Pro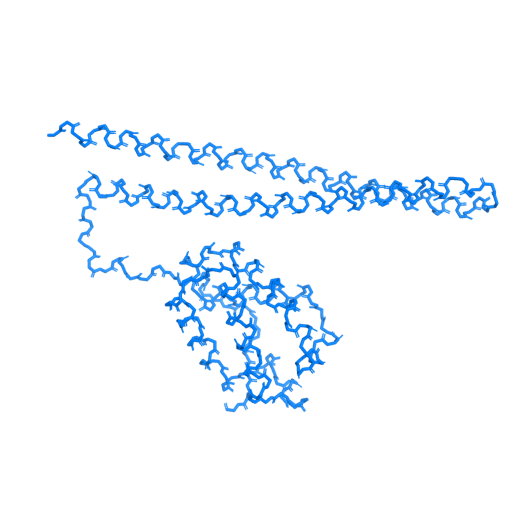tein AF-A0A955R487-F1 (afdb_monomer)

Structure (mmCIF, N/CA/C/O backbone):
data_AF-A0A955R487-F1
#
_entry.id   AF-A0A955R487-F1
#
loop_
_atom_site.group_PDB
_atom_site.id
_atom_site.type_symbol
_atom_site.label_atom_id
_atom_site.label_alt_id
_atom_site.label_comp_id
_atom_site.label_asym_id
_atom_site.label_entity_id
_atom_site.label_seq_id
_atom_site.pdbx_PDB_ins_code
_atom_site.Cartn_x
_atom_site.Cartn_y
_atom_site.Cartn_z
_atom_site.occupancy
_atom_site.B_iso_or_equiv
_atom_site.auth_seq_id
_atom_site.auth_comp_id
_atom_site.auth_asym_id
_atom_site.auth_atom_id
_atom_site.pdbx_PDB_model_num
ATOM 1 N N . MET A 1 1 ? 30.328 22.914 -30.850 1.00 49.41 1 MET A N 1
ATOM 2 C CA . MET A 1 1 ? 30.581 22.920 -29.391 1.00 49.41 1 MET A CA 1
ATOM 3 C C . MET A 1 1 ? 29.625 23.808 -28.574 1.00 49.41 1 MET A C 1
ATOM 5 O O . MET A 1 1 ? 29.700 23.748 -27.360 1.00 49.41 1 MET A O 1
ATOM 9 N N . SER A 1 2 ? 28.702 24.598 -29.158 1.00 52.66 2 SER A N 1
ATOM 10 C CA . SER A 1 2 ? 27.777 25.434 -28.352 1.00 52.66 2 SER A CA 1
ATOM 11 C C . SER A 1 2 ? 26.528 24.700 -27.831 1.00 52.66 2 SER A C 1
ATOM 13 O O . SER A 1 2 ? 25.866 25.209 -26.933 1.00 52.66 2 SER A O 1
ATOM 15 N N . ILE A 1 3 ? 26.200 23.528 -28.389 1.00 55.28 3 ILE A N 1
ATOM 16 C CA . ILE A 1 3 ? 24.992 22.763 -28.034 1.00 55.28 3 ILE A CA 1
ATOM 17 C C . ILE A 1 3 ? 25.168 22.043 -26.682 1.00 55.28 3 ILE A C 1
ATOM 19 O O . ILE A 1 3 ? 24.228 22.024 -25.894 1.00 55.28 3 ILE A O 1
ATOM 23 N N . ASP A 1 4 ? 26.377 21.575 -26.344 1.00 70.94 4 ASP A N 1
ATOM 24 C CA . ASP A 1 4 ? 26.623 20.838 -25.091 1.00 70.94 4 ASP A CA 1
ATOM 25 C C . ASP A 1 4 ? 26.427 21.686 -23.830 1.00 70.94 4 ASP A C 1
ATOM 27 O O . ASP A 1 4 ? 25.850 21.212 -22.858 1.00 70.94 4 ASP A O 1
ATOM 31 N N . ARG A 1 5 ? 26.845 22.961 -23.821 1.00 73.69 5 ARG A N 1
ATOM 32 C CA . ARG A 1 5 ? 26.761 23.790 -22.603 1.00 73.69 5 ARG A CA 1
ATOM 33 C C . ARG A 1 5 ? 25.317 24.151 -22.232 1.00 73.69 5 ARG A C 1
ATOM 35 O O . ARG A 1 5 ? 24.972 24.109 -21.058 1.00 73.69 5 ARG A O 1
ATOM 42 N N . HIS A 1 6 ? 24.476 24.491 -23.210 1.00 79.19 6 HIS A N 1
ATOM 43 C CA . HIS A 1 6 ? 23.060 24.790 -22.954 1.00 79.19 6 HIS A CA 1
ATOM 44 C C . HIS A 1 6 ? 22.274 23.518 -22.604 1.00 79.19 6 HIS A C 1
ATOM 46 O O . HIS A 1 6 ? 21.366 23.555 -21.776 1.00 79.19 6 HIS A O 1
ATOM 52 N N . PHE A 1 7 ? 22.628 22.387 -23.217 1.00 82.00 7 PHE A N 1
ATOM 53 C CA . PHE A 1 7 ? 22.036 21.093 -22.894 1.00 82.00 7 PHE A CA 1
ATOM 54 C C . PHE A 1 7 ? 22.359 20.668 -21.455 1.00 82.00 7 PHE A C 1
ATOM 56 O O . PHE A 1 7 ? 21.444 20.350 -20.703 1.00 82.00 7 PHE A O 1
ATOM 63 N N . ILE A 1 8 ? 23.629 20.754 -21.042 1.00 84.06 8 ILE A N 1
ATOM 64 C CA . ILE A 1 8 ? 24.059 20.454 -19.667 1.00 84.06 8 ILE A CA 1
ATOM 65 C C . ILE A 1 8 ? 23.375 21.387 -18.660 1.00 84.06 8 ILE A C 1
ATOM 67 O O . ILE A 1 8 ? 22.807 20.896 -17.691 1.00 84.06 8 ILE A O 1
ATOM 71 N N . SER A 1 9 ? 23.332 22.698 -18.930 1.00 87.50 9 SER A N 1
ATOM 72 C CA . SER A 1 9 ? 22.654 23.675 -18.060 1.00 87.50 9 SER A CA 1
ATOM 73 C C . SER A 1 9 ? 21.175 23.335 -17.839 1.00 87.50 9 SER A C 1
ATOM 75 O O . SER A 1 9 ? 20.701 23.359 -16.709 1.00 87.50 9 SER A O 1
ATOM 77 N N . GLY A 1 10 ? 20.441 22.962 -18.895 1.00 87.88 10 GLY A N 1
ATOM 78 C CA . GLY A 1 10 ? 19.029 22.581 -18.765 1.00 87.88 10 GLY A CA 1
ATOM 79 C C . GLY A 1 10 ? 18.822 21.283 -17.973 1.00 87.88 10 GLY A C 1
ATOM 8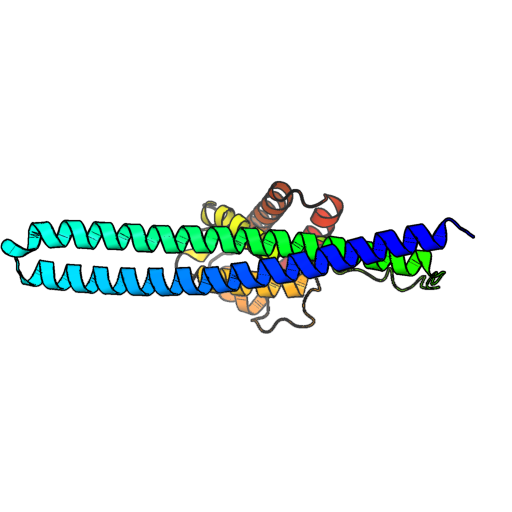0 O O . GLY A 1 10 ? 17.819 21.121 -17.274 1.00 87.88 10 GLY A O 1
ATOM 81 N N . ILE A 1 11 ? 19.781 20.356 -18.038 1.00 87.75 11 ILE A N 1
ATOM 82 C CA . ILE A 1 11 ? 19.745 19.126 -17.242 1.00 87.75 11 ILE A CA 1
ATOM 83 C C . ILE A 1 11 ? 20.045 19.424 -15.764 1.00 87.75 11 ILE A C 1
ATOM 85 O O . ILE A 1 11 ? 19.357 18.895 -14.891 1.00 87.75 11 ILE A O 1
ATOM 89 N N . GLU A 1 12 ? 21.014 20.295 -15.476 1.00 87.06 12 GLU A N 1
ATOM 90 C CA . GLU A 1 12 ? 21.320 20.755 -14.113 1.00 87.06 12 GLU A CA 1
ATOM 91 C C . GLU A 1 12 ? 20.120 21.481 -13.479 1.00 87.06 12 GLU A C 1
ATOM 93 O O . GLU A 1 12 ? 19.750 21.175 -12.345 1.00 87.06 12 GLU A O 1
ATOM 98 N N . GLU A 1 13 ? 19.440 22.357 -14.227 1.00 92.38 13 GLU A N 1
ATOM 99 C CA . GLU A 1 13 ? 18.198 23.018 -13.789 1.00 92.38 13 GLU A CA 1
ATOM 100 C C . GLU A 1 13 ? 17.073 22.015 -13.490 1.00 92.38 13 GLU A C 1
ATOM 102 O O . GLU A 1 13 ? 16.344 22.149 -12.500 1.00 92.38 13 GLU A O 1
ATOM 107 N N . THR A 1 14 ? 16.948 20.971 -14.313 1.00 88.56 14 THR A N 1
ATOM 108 C CA . THR A 1 14 ? 15.971 19.897 -14.082 1.00 88.56 14 THR A CA 1
ATOM 109 C C . THR A 1 14 ? 16.316 19.110 -12.815 1.00 88.56 14 THR A C 1
ATOM 111 O O . THR A 1 14 ? 15.425 18.812 -12.022 1.00 88.56 14 THR A O 1
ATOM 114 N N . SER A 1 15 ? 17.601 18.813 -12.583 1.00 86.75 15 SER A N 1
ATOM 115 C CA . SER A 1 15 ? 18.065 18.156 -11.354 1.00 86.75 15 SER A CA 1
ATOM 116 C C . SER A 1 15 ? 17.736 18.987 -10.117 1.00 86.75 15 SER A C 1
ATOM 118 O O . SER A 1 15 ? 17.169 18.463 -9.162 1.00 86.75 15 SER A O 1
ATOM 120 N N . HIS A 1 16 ? 18.021 20.290 -10.158 1.00 91.69 16 HIS A N 1
ATOM 121 C CA . HIS A 1 16 ? 17.712 21.203 -9.060 1.00 91.69 16 HIS A CA 1
ATOM 122 C C . HIS A 1 16 ? 16.205 21.252 -8.771 1.00 91.69 16 HIS A C 1
ATOM 124 O O . HIS A 1 16 ? 15.785 21.214 -7.617 1.00 91.69 16 HIS A O 1
ATOM 130 N N . SER A 1 17 ? 15.375 21.290 -9.817 1.00 93.81 17 SER A N 1
ATOM 131 C CA . SER A 1 17 ? 13.912 21.281 -9.673 1.00 93.81 17 SER A CA 1
ATOM 132 C C . SER A 1 17 ? 13.402 20.003 -8.989 1.00 93.81 17 SER A C 1
ATOM 134 O O . SER A 1 17 ? 12.442 20.045 -8.220 1.00 93.81 17 SER A O 1
ATOM 136 N N . ILE A 1 18 ? 14.050 18.859 -9.241 1.00 87.94 18 ILE A N 1
ATOM 137 C CA . ILE A 1 18 ? 13.732 17.585 -8.579 1.00 87.94 18 ILE A CA 1
ATOM 138 C C . ILE A 1 18 ? 14.155 17.606 -7.105 1.00 87.94 18 ILE A C 1
ATOM 140 O O . ILE A 1 18 ? 13.396 17.141 -6.253 1.00 87.94 18 ILE A O 1
ATOM 144 N N . ASP A 1 19 ? 15.325 18.163 -6.790 1.00 86.94 19 ASP A N 1
ATOM 145 C CA . ASP A 1 19 ? 15.803 18.310 -5.411 1.00 86.94 19 ASP A CA 1
ATOM 146 C C . ASP A 1 19 ? 14.864 19.210 -4.587 1.00 86.94 19 ASP A C 1
ATOM 148 O O . ASP A 1 19 ? 14.499 18.874 -3.456 1.00 86.94 19 ASP A O 1
ATOM 152 N N . GLU A 1 20 ? 14.411 20.322 -5.172 1.00 94.38 20 GLU A N 1
ATOM 153 C CA . GLU A 1 20 ? 13.443 21.226 -4.548 1.00 94.38 20 GLU A CA 1
ATOM 154 C C . GLU A 1 20 ? 12.090 20.537 -4.317 1.00 94.38 20 GLU A C 1
ATOM 156 O O . GLU A 1 20 ? 11.529 20.622 -3.218 1.00 94.38 20 GLU A O 1
ATOM 161 N N . LEU A 1 21 ? 11.598 19.787 -5.310 1.00 92.31 21 LEU A N 1
ATOM 162 C CA . LEU A 1 21 ? 10.387 18.979 -5.178 1.00 92.31 21 LEU A CA 1
ATOM 163 C C . 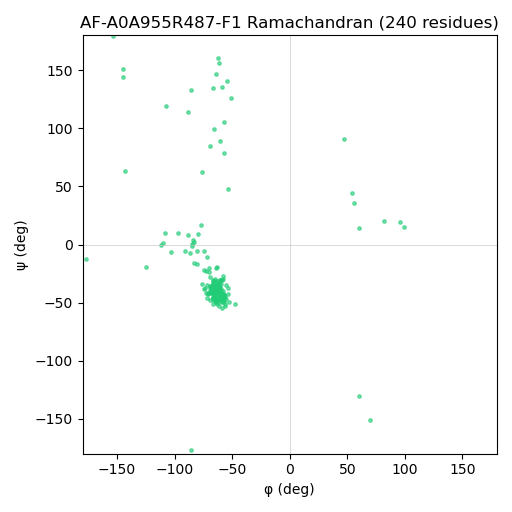LEU A 1 21 ? 10.514 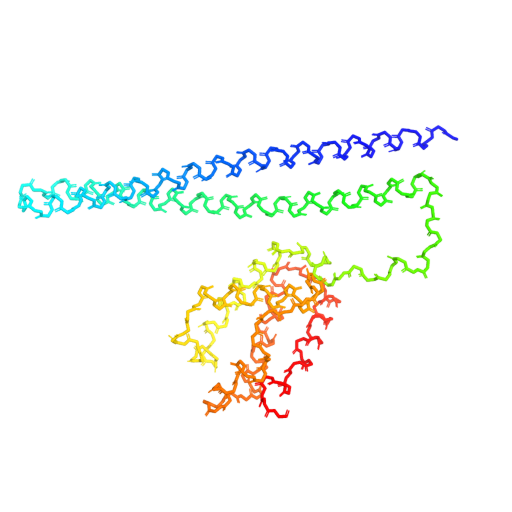17.968 -4.028 1.00 92.31 21 LEU A C 1
ATOM 165 O O . LEU A 1 21 ? 9.606 17.861 -3.206 1.00 92.31 21 LEU A O 1
ATOM 169 N N . GLU A 1 22 ? 11.629 17.240 -3.920 1.00 83.88 22 GLU A N 1
ATOM 170 C CA . GLU A 1 22 ? 11.849 16.302 -2.812 1.00 83.88 22 GLU A CA 1
ATOM 171 C C . GLU A 1 22 ? 11.844 16.998 -1.446 1.00 83.88 22 GLU A C 1
ATOM 173 O O . GLU A 1 22 ? 11.252 16.471 -0.494 1.00 83.88 22 GLU A O 1
ATOM 178 N N . GLY A 1 23 ? 12.437 18.191 -1.358 1.00 88.88 23 GLY A N 1
ATOM 179 C CA . GLY A 1 23 ? 12.389 19.035 -0.166 1.00 88.88 23 GLY A CA 1
ATOM 180 C C . GLY A 1 23 ? 10.955 19.398 0.230 1.00 88.88 23 GLY A C 1
ATOM 181 O O . GLY A 1 23 ? 10.546 19.165 1.371 1.00 88.88 23 GLY A O 1
ATOM 182 N N . GLN A 1 24 ? 10.155 19.880 -0.725 1.00 94.88 24 GLN A N 1
ATOM 183 C CA . GLN A 1 24 ? 8.745 20.225 -0.508 1.00 94.88 24 GLN A CA 1
ATOM 184 C C . GLN A 1 24 ? 7.907 19.010 -0.078 1.00 94.88 24 GLN A C 1
ATOM 186 O O . GLN A 1 24 ? 7.130 19.090 0.878 1.00 94.88 24 GLN A O 1
ATOM 191 N N . LEU A 1 25 ? 8.101 17.855 -0.724 1.00 90.19 25 LEU A N 1
ATOM 192 C CA . LEU A 1 25 ? 7.444 16.596 -0.349 1.00 90.19 25 LEU A CA 1
ATOM 193 C C . LEU A 1 25 ? 7.851 16.137 1.062 1.00 90.19 25 LEU A C 1
ATOM 195 O O . LEU A 1 25 ? 7.054 15.507 1.763 1.00 90.19 25 LEU A O 1
ATOM 199 N N . GLY A 1 26 ? 9.075 16.449 1.496 1.00 86.12 26 GLY A N 1
ATOM 200 C CA . GLY A 1 26 ? 9.538 16.267 2.872 1.00 86.12 26 GLY A CA 1
ATOM 201 C C . GLY A 1 26 ? 8.719 17.085 3.872 1.00 86.12 26 GLY A C 1
ATOM 202 O O . GLY A 1 26 ? 8.140 16.513 4.797 1.00 86.12 26 GLY A O 1
ATOM 203 N N . SER A 1 27 ? 8.588 18.393 3.641 1.00 93.81 27 SER A N 1
ATOM 204 C CA . SER A 1 27 ? 7.814 19.294 4.508 1.00 93.81 27 SER A CA 1
ATOM 205 C C . SER A 1 27 ? 6.326 18.930 4.582 1.00 93.81 27 SER A C 1
ATOM 207 O O . SER A 1 27 ? 5.717 18.998 5.655 1.00 93.81 27 SER A O 1
ATOM 209 N N . ILE A 1 28 ? 5.734 18.483 3.469 1.00 93.50 28 ILE A N 1
ATOM 210 C CA . ILE A 1 28 ? 4.354 17.973 3.464 1.00 93.50 28 ILE A CA 1
ATOM 211 C C . ILE A 1 28 ? 4.245 16.739 4.365 1.00 93.50 28 ILE A C 1
ATOM 213 O O . ILE A 1 28 ? 3.338 16.657 5.190 1.00 93.50 28 ILE A O 1
ATOM 217 N N . ASN A 1 29 ? 5.185 15.798 4.261 1.00 90.19 29 ASN A N 1
ATOM 218 C CA . ASN A 1 29 ? 5.171 14.589 5.079 1.00 90.19 29 ASN A CA 1
ATOM 219 C C . ASN A 1 29 ? 5.309 14.891 6.581 1.00 90.19 29 ASN A C 1
ATOM 221 O O . ASN A 1 29 ? 4.670 14.235 7.402 1.00 90.19 29 ASN A O 1
ATOM 225 N N . ASP A 1 30 ? 6.094 15.901 6.955 1.00 91.75 30 ASP A N 1
ATOM 226 C CA . ASP A 1 30 ? 6.184 16.344 8.350 1.00 91.75 30 ASP A CA 1
ATOM 227 C C . ASP A 1 30 ? 4.879 16.983 8.841 1.00 91.75 30 ASP A C 1
ATOM 229 O O . ASP A 1 30 ? 4.431 16.696 9.952 1.00 91.75 30 ASP A O 1
ATOM 233 N N . THR A 1 31 ? 4.201 17.749 7.986 1.00 96.44 31 THR A N 1
ATOM 234 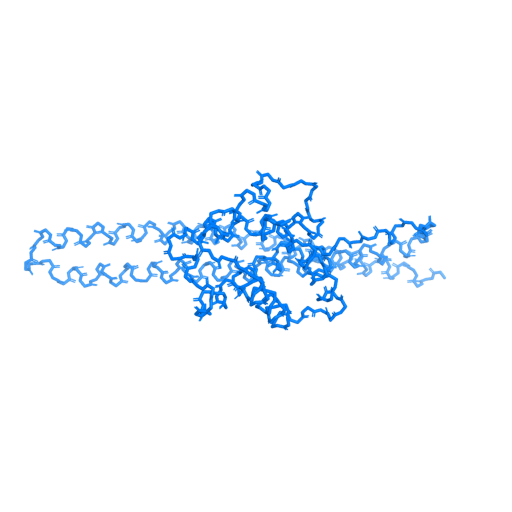C CA . THR A 1 31 ? 2.863 18.287 8.280 1.00 96.44 31 THR A CA 1
ATOM 235 C C . THR A 1 31 ? 1.840 17.162 8.476 1.00 96.44 31 THR A C 1
ATOM 237 O O . THR A 1 31 ? 1.048 17.197 9.418 1.00 96.44 31 THR A O 1
ATOM 240 N N . LEU A 1 32 ? 1.888 16.111 7.650 1.00 94.44 32 LEU A N 1
ATOM 241 C CA . LEU A 1 32 ? 1.008 14.944 7.784 1.00 94.44 32 LEU A CA 1
ATOM 242 C C . LEU A 1 32 ? 1.220 14.195 9.106 1.00 94.44 32 LEU A C 1
ATOM 244 O O . LEU A 1 32 ? 0.243 13.748 9.705 1.00 94.44 32 LEU A O 1
ATOM 248 N N . LYS A 1 33 ? 2.460 14.102 9.613 1.00 89.44 33 LYS A N 1
ATOM 249 C CA . LYS A 1 33 ? 2.729 13.524 10.946 1.00 89.44 33 LYS A CA 1
ATOM 250 C C . LYS A 1 33 ? 2.041 14.317 12.057 1.00 89.44 33 LYS A C 1
ATOM 252 O O . LYS A 1 33 ? 1.526 13.718 13.000 1.00 89.44 33 LYS A O 1
ATOM 257 N N . ILE A 1 34 ? 2.019 15.647 11.948 1.00 97.19 34 ILE A N 1
ATOM 258 C CA . ILE A 1 34 ? 1.318 16.515 12.904 1.00 97.19 34 ILE A CA 1
ATOM 259 C C . ILE A 1 34 ? -0.193 16.266 12.819 1.00 97.19 34 ILE A C 1
ATOM 261 O O . ILE A 1 34 ? -0.832 16.074 13.852 1.00 97.19 34 ILE A O 1
ATOM 265 N N . ILE A 1 35 ? -0.761 16.197 11.611 1.00 95.31 35 ILE A N 1
ATOM 266 C CA . ILE A 1 35 ? -2.195 15.926 11.407 1.00 95.31 35 ILE A CA 1
ATOM 267 C C . ILE A 1 35 ? -2.593 14.559 11.980 1.00 95.31 35 ILE A C 1
ATOM 269 O O . ILE A 1 35 ? -3.606 14.461 12.674 1.00 95.31 35 ILE A O 1
ATOM 273 N N . ASP A 1 36 ? -1.802 13.510 11.745 1.00 90.50 36 ASP A N 1
ATOM 274 C CA . ASP A 1 36 ? -2.043 12.173 12.303 1.00 90.50 36 ASP A CA 1
ATOM 275 C C . ASP A 1 36 ? -1.987 12.182 13.841 1.00 90.50 36 ASP A C 1
ATOM 277 O O . ASP A 1 36 ? -2.877 11.640 14.504 1.00 90.50 36 ASP A O 1
ATOM 281 N N . ALA A 1 37 ? -0.998 12.866 14.427 1.00 93.56 37 ALA A N 1
ATOM 282 C CA . ALA A 1 37 ? -0.892 13.022 15.876 1.00 93.56 37 ALA A CA 1
ATOM 283 C C . ALA A 1 37 ? -2.105 13.761 16.471 1.00 93.56 37 ALA A C 1
ATOM 285 O O . ALA A 1 37 ? -2.705 13.281 17.437 1.00 93.56 37 ALA A O 1
ATOM 286 N N . VAL A 1 38 ? -2.519 14.877 15.861 1.00 96.75 38 VAL A N 1
ATOM 287 C CA . VAL A 1 38 ? -3.702 15.651 16.275 1.00 96.75 38 VAL A CA 1
ATOM 288 C C . VAL A 1 38 ? -4.976 14.821 16.130 1.00 96.75 38 VAL A C 1
ATOM 290 O O . VAL A 1 38 ? -5.815 14.822 17.031 1.00 96.75 38 VAL A O 1
ATOM 293 N N . SER A 1 39 ? -5.109 14.053 15.048 1.00 96.69 39 SER A N 1
ATOM 294 C CA . SER A 1 39 ? -6.265 13.183 14.805 1.00 96.69 39 SER A CA 1
ATOM 295 C C . SER A 1 39 ? -6.359 12.081 15.865 1.00 96.69 39 SER A C 1
ATOM 297 O O . SER A 1 39 ? -7.422 11.858 16.445 1.00 96.69 39 SER A O 1
ATOM 299 N N . LYS A 1 40 ? -5.236 11.439 16.213 1.00 93.06 40 LYS A N 1
ATOM 300 C CA . LYS A 1 40 ? -5.175 10.439 17.293 1.00 93.06 40 LYS A CA 1
ATOM 301 C C . LYS A 1 40 ? -5.516 11.036 18.654 1.00 93.06 40 LYS A C 1
ATOM 303 O O . LYS A 1 40 ? -6.301 10.443 19.395 1.00 93.06 40 LYS A O 1
ATOM 308 N N . GLN A 1 41 ? -4.969 12.208 18.974 1.00 97.69 41 GLN A N 1
ATOM 309 C CA . GLN A 1 41 ? -5.258 12.902 20.227 1.00 97.69 41 GLN A CA 1
ATOM 310 C C . GLN A 1 41 ? -6.732 13.315 20.312 1.00 97.69 41 GLN A C 1
ATOM 312 O O . GLN A 1 41 ? -7.373 13.083 21.334 1.00 97.69 41 GLN A O 1
ATOM 317 N N . THR A 1 42 ? -7.297 13.846 19.229 1.00 97.00 42 THR A N 1
ATOM 318 C CA . THR A 1 42 ? -8.716 14.224 19.146 1.00 97.00 42 THR A CA 1
ATOM 319 C C . THR A 1 42 ? -9.621 13.008 19.315 1.00 97.00 42 THR A C 1
ATOM 321 O O . THR A 1 42 ? -10.569 13.048 20.094 1.00 97.00 42 THR A O 1
ATOM 324 N N . ASN A 1 43 ? -9.287 11.884 18.674 1.00 94.62 43 ASN A N 1
ATOM 325 C CA . ASN A 1 43 ? -10.014 10.628 18.844 1.00 94.62 43 ASN A CA 1
ATOM 326 C C . ASN A 1 43 ? -9.952 10.109 20.296 1.00 94.62 43 ASN A C 1
ATOM 328 O O . ASN A 1 43 ? -10.952 9.603 20.803 1.00 94.62 43 ASN A O 1
ATOM 332 N N . LEU A 1 44 ? -8.813 10.252 20.986 1.00 96.06 44 LEU A N 1
ATOM 333 C CA . LEU A 1 44 ? -8.693 9.900 22.408 1.00 96.06 44 LEU A CA 1
ATOM 334 C C . LEU A 1 44 ? -9.520 10.827 23.310 1.00 96.06 44 LEU A C 1
ATOM 336 O O . LEU A 1 44 ? -10.198 10.348 24.217 1.00 96.06 44 LEU A O 1
ATOM 340 N N . LEU A 1 45 ? -9.515 12.137 23.050 1.00 96.88 45 LEU A N 1
ATOM 341 C CA . LEU A 1 45 ? -10.347 13.098 23.781 1.00 96.88 45 LEU A CA 1
ATOM 342 C C . LEU A 1 45 ? -11.840 12.802 23.596 1.00 96.88 45 LEU A C 1
ATOM 344 O O . LEU A 1 45 ? -12.588 12.766 24.571 1.00 96.88 45 LEU A O 1
ATOM 348 N N . ALA A 1 46 ? -12.259 12.517 22.363 1.00 96.00 46 ALA A N 1
ATOM 349 C CA . ALA A 1 46 ? -13.629 12.135 22.038 1.00 96.00 46 ALA A CA 1
ATOM 350 C C . ALA A 1 46 ? -14.039 10.813 22.706 1.00 96.00 46 ALA A C 1
ATOM 352 O O . ALA A 1 46 ? -15.159 10.675 23.200 1.00 96.00 46 ALA A O 1
ATOM 353 N N . LEU A 1 47 ? -13.121 9.844 22.790 1.00 93.25 47 LEU A N 1
ATOM 354 C CA . LEU A 1 47 ? -13.344 8.600 23.523 1.00 93.25 47 LEU A CA 1
ATOM 355 C C . LEU A 1 47 ? -13.564 8.858 25.020 1.00 93.25 47 LEU A C 1
ATOM 357 O O . LEU A 1 47 ? -14.523 8.335 25.585 1.00 93.25 47 LEU A O 1
ATOM 361 N N . ASN A 1 48 ? -12.732 9.691 25.646 1.00 93.94 48 ASN A N 1
ATOM 362 C CA . ASN A 1 48 ? -12.898 10.067 27.053 1.00 93.94 48 ASN A CA 1
ATOM 363 C C . ASN A 1 48 ? -14.236 10.784 27.287 1.00 93.94 48 ASN A C 1
ATOM 365 O O . ASN A 1 48 ? -14.950 10.460 28.233 1.00 93.94 48 ASN A O 1
ATOM 369 N N . ALA A 1 49 ? -14.618 11.696 26.388 1.00 93.88 49 ALA A N 1
ATOM 370 C CA . ALA A 1 49 ? -15.913 12.370 26.437 1.00 93.88 49 ALA A CA 1
ATOM 371 C C . ALA A 1 49 ? -17.086 11.386 26.289 1.00 93.88 49 ALA A C 1
ATOM 373 O O . ALA A 1 49 ? -18.093 11.522 26.977 1.00 93.88 49 ALA A O 1
ATOM 374 N N . THR A 1 50 ? -16.941 10.357 25.449 1.00 93.31 50 THR A N 1
ATOM 375 C CA . THR A 1 50 ? -17.943 9.288 25.301 1.00 93.31 50 THR A CA 1
ATOM 376 C C . THR A 1 50 ? -18.118 8.502 26.606 1.00 93.31 50 THR A C 1
ATOM 378 O O . THR A 1 50 ? -19.244 8.195 26.992 1.00 93.31 50 THR A O 1
ATOM 381 N N . ILE A 1 51 ? -17.018 8.198 27.306 1.00 91.94 51 ILE A N 1
ATOM 382 C CA . ILE A 1 51 ? -17.042 7.500 28.603 1.00 91.94 51 ILE A CA 1
ATOM 383 C C . ILE A 1 51 ? -17.742 8.357 29.662 1.00 91.94 51 ILE A C 1
ATOM 385 O O . ILE A 1 51 ? -18.612 7.860 30.377 1.00 91.94 51 ILE A O 1
ATOM 389 N N . GLU A 1 52 ? -17.407 9.645 29.745 1.00 95.38 52 GLU A N 1
ATOM 390 C CA . GLU A 1 52 ? -18.010 10.541 30.735 1.00 95.38 52 GLU A CA 1
ATOM 391 C C . GLU A 1 52 ? -19.497 10.796 30.440 1.00 95.38 52 GLU A C 1
ATOM 393 O O . GLU A 1 52 ? -20.326 10.795 31.349 1.00 95.38 52 GLU A O 1
ATOM 398 N N . ALA A 1 53 ? -19.870 10.902 29.161 1.00 95.50 53 ALA A N 1
ATOM 399 C CA . ALA A 1 53 ? -21.266 10.989 28.745 1.00 95.50 53 ALA A CA 1
ATOM 400 C C . ALA A 1 53 ? -22.063 9.734 29.137 1.00 95.50 53 ALA A C 1
ATOM 402 O O . ALA A 1 53 ? -23.187 9.849 29.625 1.00 95.50 53 ALA A O 1
ATOM 403 N N . ALA A 1 54 ? -21.476 8.540 28.994 1.00 92.50 54 ALA A N 1
ATOM 404 C CA . ALA A 1 54 ? -22.095 7.300 29.462 1.00 92.50 54 ALA A CA 1
ATOM 405 C C . ALA A 1 54 ? -22.251 7.280 30.993 1.00 92.50 54 ALA A C 1
ATOM 407 O O . ALA A 1 54 ? -23.274 6.828 31.508 1.00 92.50 54 ALA A O 1
ATOM 408 N N . ARG A 1 55 ? -21.268 7.818 31.726 1.00 95.00 55 ARG A N 1
ATOM 409 C CA . ARG A 1 55 ? -21.294 7.915 33.191 1.00 95.00 55 ARG A CA 1
ATOM 410 C C . ARG A 1 55 ? -22.381 8.862 33.707 1.00 95.00 55 ARG A C 1
ATOM 412 O O . ARG A 1 55 ? -22.979 8.587 34.743 1.00 95.00 55 ARG A O 1
ATOM 419 N N . ALA A 1 56 ? -22.664 9.937 32.973 1.00 95.75 56 ALA A N 1
ATOM 420 C CA . ALA A 1 56 ? -23.730 10.891 33.281 1.00 95.75 56 ALA A CA 1
ATOM 421 C C . ALA A 1 56 ? -25.151 10.361 32.981 1.00 95.75 56 ALA A C 1
ATOM 423 O O . ALA A 1 56 ? -26.139 11.031 33.297 1.00 95.75 56 ALA A O 1
ATOM 424 N N . GLY A 1 57 ? -25.281 9.171 32.381 1.00 92.62 57 GLY A N 1
ATOM 425 C CA . GLY A 1 57 ? -26.568 8.536 32.101 1.00 92.62 57 GLY A CA 1
ATOM 426 C C . GLY A 1 57 ? -27.460 9.388 31.191 1.00 92.62 57 GLY A C 1
ATOM 427 O O . GLY A 1 57 ? -27.026 9.878 30.150 1.00 92.62 57 GLY A O 1
ATOM 428 N N . GLU A 1 58 ? -28.721 9.588 31.584 1.00 93.12 58 GLU A N 1
ATOM 429 C CA . GLU A 1 58 ? -29.707 10.345 30.793 1.00 93.12 58 GLU A CA 1
ATOM 430 C C . GLU A 1 58 ? -29.285 11.801 30.530 1.00 93.12 58 GLU A C 1
ATOM 432 O O . GLU A 1 58 ? -29.527 12.321 29.440 1.00 93.12 58 GLU A O 1
ATOM 437 N N . ALA A 1 59 ? -28.581 12.439 31.473 1.00 93.56 59 ALA A N 1
ATOM 438 C CA . ALA A 1 59 ? -28.087 13.809 31.314 1.00 93.56 59 ALA A CA 1
ATOM 439 C C . ALA A 1 59 ? -26.940 13.922 30.287 1.00 93.56 59 ALA A C 1
ATOM 441 O O . ALA A 1 59 ? -26.689 15.001 29.753 1.00 93.56 59 ALA A O 1
ATOM 442 N N . GLY A 1 60 ? -26.253 12.813 29.984 1.00 94.12 60 GLY A N 1
ATOM 443 C CA . GLY A 1 60 ? -25.113 12.762 29.066 1.00 94.12 60 GLY A CA 1
ATOM 444 C C . GLY A 1 60 ? -25.465 12.479 27.604 1.00 94.12 60 GLY A C 1
ATOM 445 O O . GLY A 1 60 ? -24.584 12.551 26.749 1.00 94.12 60 GLY A O 1
ATOM 446 N N . LYS A 1 61 ? -26.732 12.186 27.271 1.00 93.00 61 LYS A N 1
ATOM 447 C CA . LYS A 1 61 ? -27.127 11.743 25.918 1.00 93.00 61 LYS A CA 1
ATOM 448 C C . LYS A 1 61 ? -26.739 12.720 24.803 1.00 93.00 61 LYS A C 1
ATOM 450 O O . LYS A 1 61 ? -26.218 12.287 23.780 1.00 93.00 61 LYS A O 1
ATOM 455 N N . GLY A 1 62 ? -26.940 14.024 25.003 1.00 92.75 62 GLY A N 1
ATOM 456 C CA . GLY A 1 62 ? -26.549 15.043 24.018 1.00 92.75 62 GLY A CA 1
ATOM 457 C C . GLY A 1 62 ? -25.031 15.123 23.821 1.00 92.75 62 GLY A C 1
ATOM 458 O O . GLY A 1 62 ? -24.550 15.174 22.690 1.00 92.75 62 GLY A O 1
ATOM 459 N N . PHE A 1 63 ? -24.267 15.039 24.914 1.00 93.75 63 PHE A N 1
ATOM 460 C CA . PHE A 1 63 ? -22.803 15.007 24.869 1.00 93.75 63 PHE A CA 1
ATOM 461 C C . PHE A 1 63 ? -22.265 13.745 24.189 1.00 93.75 63 PHE A C 1
ATOM 463 O O . PHE A 1 63 ? -21.279 13.830 23.462 1.00 93.75 63 PHE A O 1
ATOM 470 N N . ALA A 1 64 ? -22.924 12.595 24.361 1.00 94.50 64 ALA A N 1
ATOM 471 C CA . ALA A 1 64 ? -22.537 11.350 23.698 1.00 94.50 64 ALA A CA 1
ATOM 472 C C . ALA A 1 64 ? -22.633 11.451 22.167 1.00 94.50 64 ALA A C 1
ATOM 474 O O . ALA A 1 64 ? -21.768 10.929 21.464 1.00 94.50 64 ALA A O 1
ATOM 475 N N . VAL A 1 65 ? -23.652 12.143 21.642 1.00 96.25 65 VAL A N 1
ATOM 476 C CA . VAL A 1 65 ? -23.798 12.372 20.194 1.00 96.25 65 VAL A CA 1
ATOM 477 C C . VAL A 1 65 ? -22.639 13.216 19.668 1.00 96.25 65 VAL A C 1
ATOM 479 O O . VAL A 1 65 ? -21.974 12.812 18.719 1.00 96.25 65 VAL A O 1
ATOM 482 N N . VAL A 1 66 ? -22.338 14.336 20.331 1.00 97.19 66 VAL A N 1
ATOM 483 C CA . VAL A 1 66 ? -21.226 15.218 19.938 1.00 97.19 66 VAL A CA 1
ATOM 484 C C . VAL A 1 66 ? -19.882 14.491 20.032 1.00 97.19 66 VAL A C 1
ATOM 486 O O . VAL A 1 66 ? -19.061 14.591 19.125 1.00 97.19 66 VAL A O 1
ATOM 489 N N . ALA A 1 67 ? -19.656 13.719 21.098 1.00 96.81 67 ALA A N 1
ATOM 490 C CA . ALA A 1 67 ? -18.425 12.954 21.273 1.00 96.81 67 ALA A CA 1
ATOM 491 C C . ALA A 1 67 ? -18.230 11.911 20.160 1.00 96.81 67 ALA A C 1
ATOM 493 O O . ALA A 1 67 ? -17.120 11.760 19.651 1.00 96.81 67 ALA A O 1
ATOM 494 N N . ASN A 1 68 ? -19.298 11.229 19.739 1.00 94.81 68 ASN A N 1
ATOM 495 C CA . ASN A 1 68 ? -19.234 10.297 18.615 1.00 94.81 68 ASN A CA 1
ATOM 496 C C . ASN A 1 68 ? -18.944 11.009 17.286 1.00 94.81 68 ASN A C 1
ATOM 498 O O . ASN A 1 68 ? -18.111 10.525 16.526 1.00 94.81 68 ASN A O 1
ATOM 502 N N . GLU A 1 69 ? -19.550 12.170 17.034 1.00 97.56 69 GLU A N 1
ATOM 503 C CA . GLU A 1 69 ? -19.293 12.949 15.815 1.00 97.56 69 GLU A CA 1
ATOM 504 C C . GLU A 1 69 ? -17.823 13.391 15.728 1.00 97.56 69 GLU A C 1
ATOM 506 O O . GLU A 1 69 ? -17.142 13.149 14.732 1.00 97.56 69 GLU A O 1
ATOM 511 N N . VAL A 1 70 ? -17.277 13.945 16.818 1.00 97.81 70 VAL A N 1
ATOM 512 C CA . VAL A 1 70 ? -15.859 14.345 16.894 1.00 97.81 70 VAL A CA 1
ATOM 513 C C . VAL A 1 70 ? -14.932 13.144 16.685 1.00 97.81 70 VAL A C 1
ATOM 515 O O . VAL A 1 70 ? -13.884 13.262 16.047 1.00 97.81 70 VAL A O 1
ATOM 518 N N . LYS A 1 71 ? -15.312 11.970 17.198 1.00 95.31 71 LYS A N 1
ATOM 519 C CA . LYS A 1 71 ? -14.556 10.729 17.015 1.00 95.31 71 LYS A CA 1
ATOM 520 C C . LYS A 1 71 ? -14.522 10.292 15.550 1.00 95.31 71 LYS A C 1
ATOM 522 O O . LYS A 1 71 ? -13.463 9.888 15.069 1.00 95.31 71 LYS A O 1
ATOM 527 N N . GLU A 1 72 ? -15.647 10.360 14.844 1.00 96.56 72 GLU A N 1
ATOM 528 C CA . GLU A 1 72 ? -15.701 10.002 13.424 1.00 96.56 72 GLU A CA 1
ATOM 529 C C . GLU A 1 72 ? -14.929 11.004 12.558 1.00 96.56 72 GLU A C 1
ATOM 531 O O . GLU A 1 72 ? -14.109 10.570 11.745 1.00 96.56 72 GLU A O 1
ATOM 536 N N . LEU A 1 73 ? -15.047 12.310 12.826 1.00 97.75 73 LEU A N 1
ATOM 537 C CA . LEU A 1 73 ? -14.245 13.347 12.161 1.00 97.75 73 LEU A CA 1
ATOM 538 C C . LEU A 1 73 ? -12.739 13.129 12.361 1.00 97.75 73 LEU A C 1
ATOM 540 O O . LEU A 1 73 ? -11.954 13.228 11.418 1.00 97.75 73 LEU A O 1
ATOM 544 N N . ALA A 1 74 ? -12.314 12.765 13.573 1.00 96.38 74 ALA A N 1
ATOM 545 C CA . ALA A 1 74 ? -10.914 12.463 13.854 1.00 96.38 74 ALA A CA 1
ATOM 546 C C . ALA A 1 74 ? -10.407 11.242 13.063 1.00 96.38 74 ALA A C 1
ATOM 548 O O . ALA A 1 74 ? -9.286 11.248 12.549 1.00 96.38 74 ALA A O 1
ATOM 549 N N . LYS A 1 75 ? -11.228 10.194 12.918 1.00 93.75 75 LYS A N 1
ATOM 550 C CA . LYS A 1 75 ? -10.890 9.024 12.087 1.00 93.75 75 LYS A CA 1
ATOM 551 C C . LYS A 1 75 ? -10.869 9.347 10.598 1.00 93.75 75 LYS A C 1
ATOM 553 O O . LYS A 1 75 ? -10.105 8.732 9.857 1.00 93.75 75 LYS A O 1
ATOM 558 N N . GLU A 1 76 ? -11.751 10.223 10.135 1.00 97.06 76 GLU A N 1
ATOM 559 C CA . GLU A 1 76 ? -11.775 10.681 8.747 1.00 97.06 76 GLU A CA 1
ATOM 560 C C . GLU A 1 76 ? -10.528 11.510 8.425 1.00 97.06 76 GLU A C 1
ATOM 562 O O . GLU A 1 76 ? -9.834 11.204 7.459 1.00 97.06 76 GLU A O 1
ATOM 567 N N . SER A 1 77 ? -10.156 12.442 9.307 1.00 95.44 77 SER A N 1
ATOM 568 C CA . SER A 1 77 ? -8.910 13.214 9.215 1.00 95.44 77 SER A CA 1
ATOM 569 C C . SER A 1 77 ? -7.670 12.311 9.150 1.00 95.44 77 SER A C 1
ATOM 571 O O . SER A 1 77 ? -6.819 12.484 8.277 1.00 95.44 77 SER A O 1
ATOM 573 N N . ALA A 1 78 ? -7.591 11.284 10.006 1.00 89.94 78 ALA A N 1
ATOM 574 C CA . ALA A 1 78 ? -6.490 10.319 9.972 1.00 89.94 78 ALA A CA 1
ATOM 575 C C . ALA A 1 78 ? -6.431 9.530 8.649 1.00 89.94 78 ALA A C 1
ATOM 577 O O . ALA A 1 78 ? -5.349 9.309 8.105 1.00 89.94 78 ALA A O 1
ATOM 578 N N . ARG A 1 79 ? -7.588 9.122 8.109 1.00 90.44 79 ARG A N 1
ATOM 579 C CA . ARG A 1 79 ? -7.668 8.425 6.815 1.00 90.44 79 ARG A CA 1
ATOM 580 C C . ARG A 1 79 ? -7.232 9.324 5.660 1.00 90.44 79 ARG A C 1
ATOM 582 O O . ARG A 1 79 ? -6.400 8.902 4.863 1.00 90.44 79 ARG A O 1
ATOM 589 N N . ALA A 1 80 ? -7.723 10.560 5.613 1.00 93.38 80 ALA A N 1
ATOM 590 C CA . ALA A 1 80 ? -7.336 11.533 4.596 1.00 93.38 80 ALA A CA 1
ATOM 591 C C . ALA A 1 80 ? -5.826 11.825 4.635 1.00 93.38 80 ALA A C 1
ATOM 593 O O . ALA A 1 80 ? -5.173 11.858 3.593 1.00 93.38 80 ALA A O 1
ATOM 594 N N . ALA A 1 81 ? -5.245 11.967 5.831 1.00 89.38 81 ALA A N 1
ATOM 595 C CA . ALA A 1 81 ? -3.804 12.152 5.988 1.00 89.38 81 ALA A CA 1
ATOM 596 C C . ALA A 1 81 ? -2.997 10.961 5.436 1.00 89.38 81 ALA A C 1
ATOM 598 O O . ALA A 1 81 ? -1.993 11.166 4.749 1.00 89.38 81 ALA A O 1
ATOM 599 N N . GLU A 1 82 ? -3.444 9.724 5.675 1.00 85.19 82 GLU A N 1
ATOM 600 C CA . GLU A 1 82 ? -2.785 8.526 5.136 1.00 85.19 82 GLU A CA 1
ATOM 601 C C . GLU A 1 82 ? -2.920 8.429 3.605 1.00 85.19 82 GLU A C 1
ATOM 603 O O . GLU A 1 82 ? -1.962 8.074 2.918 1.00 85.19 82 GLU A O 1
ATOM 608 N N . GLU A 1 83 ? -4.068 8.799 3.034 1.00 85.44 83 GLU A N 1
ATOM 609 C CA . GLU A 1 83 ? -4.245 8.855 1.577 1.00 85.44 83 GLU A CA 1
ATOM 610 C C . GLU A 1 83 ? -3.323 9.887 0.914 1.00 85.44 83 GLU A C 1
ATOM 612 O O . GLU A 1 83 ? -2.714 9.596 -0.121 1.00 85.44 83 GLU A O 1
ATOM 617 N N . ILE A 1 84 ? -3.174 11.074 1.514 1.00 90.12 84 ILE A N 1
ATOM 618 C CA . ILE A 1 84 ? -2.238 12.096 1.025 1.00 90.12 84 ILE A CA 1
ATOM 619 C C . ILE A 1 84 ? -0.805 11.569 1.118 1.00 90.12 84 ILE A C 1
ATOM 621 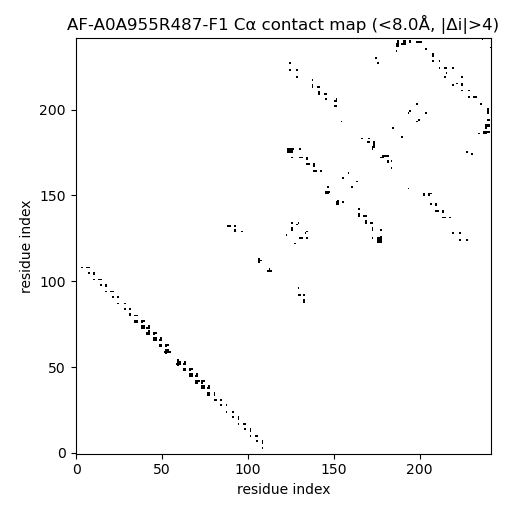O O . ILE A 1 84 ? -0.048 11.705 0.159 1.00 90.12 84 ILE A O 1
ATOM 625 N N . LYS A 1 85 ? -0.436 10.910 2.220 1.00 82.19 85 LYS A N 1
ATOM 626 C CA . LYS A 1 85 ? 0.891 10.306 2.388 1.00 82.19 85 LYS A CA 1
ATOM 627 C C . LYS A 1 85 ? 1.208 9.295 1.283 1.00 82.19 85 LYS A C 1
ATOM 629 O O . LYS A 1 85 ? 2.265 9.390 0.666 1.00 82.19 85 LYS A O 1
ATOM 634 N N . ASN A 1 86 ? 0.264 8.415 0.948 1.00 80.81 86 ASN A N 1
ATOM 635 C CA . ASN A 1 86 ? 0.426 7.461 -0.154 1.00 80.81 86 ASN A CA 1
ATOM 636 C C . ASN A 1 86 ? 0.634 8.162 -1.511 1.00 80.81 86 ASN A C 1
ATOM 638 O O . ASN A 1 86 ? 1.464 7.736 -2.314 1.00 80.81 86 ASN A O 1
ATOM 642 N N . LYS A 1 87 ? -0.083 9.266 -1.771 1.00 80.62 87 LYS A N 1
ATOM 643 C CA . LYS A 1 87 ? 0.122 10.081 -2.983 1.00 80.62 87 LYS A CA 1
ATOM 644 C C . LYS A 1 87 ? 1.507 10.735 -2.997 1.00 80.62 87 LYS A C 1
ATOM 646 O O . LYS A 1 87 ? 2.164 10.723 -4.033 1.00 80.62 87 LYS A O 1
ATOM 651 N N . ILE A 1 88 ? 1.970 11.264 -1.864 1.00 83.00 88 ILE A N 1
ATOM 652 C CA . ILE A 1 88 ? 3.308 11.859 -1.723 1.00 83.00 88 ILE A CA 1
ATOM 653 C C . ILE A 1 88 ? 4.403 10.822 -1.988 1.00 83.00 88 ILE A C 1
ATOM 655 O O . ILE A 1 88 ? 5.345 11.113 -2.724 1.00 83.00 88 ILE A O 1
ATOM 659 N N . ASP A 1 89 ? 4.263 9.604 -1.463 1.00 76.38 89 ASP A N 1
ATOM 660 C CA . ASP A 1 89 ? 5.214 8.517 -1.716 1.00 76.38 89 ASP A CA 1
ATOM 661 C C . ASP A 1 89 ? 5.242 8.113 -3.202 1.00 76.38 89 ASP A C 1
ATOM 663 O O . ASP A 1 89 ? 6.317 7.868 -3.757 1.00 76.38 89 ASP A O 1
ATOM 667 N N . SER A 1 90 ? 4.093 8.138 -3.889 1.00 76.75 90 SER A N 1
ATOM 668 C CA . SER A 1 90 ? 4.032 7.951 -5.346 1.00 76.75 90 SER A CA 1
ATOM 669 C C . SER A 1 90 ? 4.768 9.059 -6.106 1.00 76.75 90 SER A C 1
ATOM 671 O O . SER A 1 90 ? 5.516 8.761 -7.037 1.00 76.75 90 SER A O 1
ATOM 673 N N . ILE A 1 91 ? 4.587 10.328 -5.720 1.00 79.44 91 ILE A N 1
ATOM 674 C CA . ILE A 1 91 ? 5.270 11.462 -6.365 1.00 79.44 91 ILE A CA 1
ATOM 675 C C . ILE A 1 91 ? 6.784 11.367 -6.135 1.00 79.44 91 ILE A C 1
ATOM 677 O O . ILE A 1 91 ? 7.551 11.557 -7.077 1.00 79.44 91 ILE A O 1
ATOM 681 N N . LYS A 1 92 ? 7.229 10.990 -4.928 1.00 74.50 92 LYS A N 1
ATOM 682 C CA . LYS A 1 92 ? 8.651 10.721 -4.647 1.00 74.50 92 LYS A CA 1
ATOM 683 C C . LYS A 1 92 ? 9.216 9.622 -5.542 1.00 74.50 92 LYS A C 1
ATOM 685 O O . LYS A 1 92 ? 10.350 9.738 -5.999 1.00 74.50 92 LYS A O 1
ATOM 690 N N . GLY A 1 93 ? 8.448 8.565 -5.807 1.00 72.88 93 GLY A N 1
ATOM 691 C CA . GLY A 1 93 ? 8.847 7.510 -6.741 1.00 72.88 93 GLY A CA 1
ATOM 692 C C . GLY A 1 93 ? 9.132 8.058 -8.143 1.00 72.88 93 GLY A C 1
ATOM 693 O O . GLY A 1 93 ? 10.209 7.824 -8.691 1.00 72.88 93 GLY A O 1
ATOM 694 N N . VAL A 1 94 ? 8.209 8.859 -8.683 1.00 75.44 94 VAL A N 1
ATOM 695 C CA . VAL A 1 94 ? 8.362 9.505 -9.999 1.00 75.44 94 VAL A CA 1
ATOM 696 C C . VAL A 1 94 ? 9.540 10.487 -10.012 1.00 75.44 94 VAL A C 1
ATOM 698 O O . VAL A 1 94 ? 10.333 10.480 -10.952 1.00 75.44 94 VAL A O 1
ATOM 701 N N . ALA A 1 95 ? 9.711 11.286 -8.955 1.00 75.75 95 ALA A N 1
ATOM 702 C CA . ALA A 1 95 ? 10.836 12.212 -8.816 1.00 75.75 95 ALA A CA 1
ATOM 703 C C . ALA A 1 95 ? 12.191 11.480 -8.852 1.00 75.75 95 ALA A C 1
ATOM 705 O O . ALA A 1 95 ? 13.109 11.900 -9.556 1.00 75.75 95 ALA A O 1
ATOM 706 N N . ASN A 1 96 ? 12.299 10.326 -8.187 1.00 74.12 96 ASN A N 1
ATOM 707 C CA . ASN A 1 96 ? 13.508 9.501 -8.218 1.00 74.12 96 ASN A CA 1
ATOM 708 C C . ASN A 1 96 ? 13.788 8.903 -9.607 1.00 74.12 96 ASN A C 1
ATOM 710 O O . ASN A 1 96 ? 14.939 8.877 -10.050 1.00 74.12 96 ASN A O 1
ATOM 714 N N . GLN A 1 97 ? 12.752 8.466 -10.331 1.00 72.06 97 GLN A N 1
ATOM 715 C CA . GLN A 1 97 ? 12.894 8.007 -11.720 1.00 72.06 97 GLN A CA 1
ATOM 716 C C . GLN A 1 97 ? 13.372 9.134 -12.647 1.00 72.06 97 GLN A C 1
ATOM 718 O O . GLN A 1 97 ? 14.248 8.922 -13.494 1.00 72.06 97 GLN A O 1
ATOM 723 N N . ALA A 1 98 ? 12.832 10.341 -12.464 1.00 76.12 98 ALA A N 1
ATOM 724 C CA . ALA A 1 98 ? 13.259 11.526 -13.195 1.00 76.12 98 ALA A CA 1
ATOM 725 C C . ALA A 1 98 ? 14.723 11.877 -12.881 1.00 76.12 98 ALA A C 1
ATOM 727 O O . ALA A 1 98 ? 15.503 12.065 -13.815 1.00 76.12 98 ALA A O 1
ATOM 728 N N . ARG A 1 99 ? 15.133 11.855 -11.601 1.00 83.12 99 ARG A N 1
ATOM 729 C CA . ARG A 1 99 ? 16.526 12.108 -11.181 1.00 83.12 99 ARG A CA 1
ATOM 730 C C . ARG A 1 99 ? 17.486 11.128 -11.845 1.00 83.12 99 ARG A C 1
ATOM 732 O O . ARG A 1 99 ? 18.529 11.522 -12.357 1.00 83.12 99 ARG A O 1
ATOM 739 N N . HIS A 1 100 ? 17.119 9.850 -11.885 1.00 73.69 100 HIS A N 1
ATOM 740 C CA . HIS A 1 100 ? 17.948 8.839 -12.527 1.00 73.69 100 HIS A CA 1
ATOM 741 C C . HIS A 1 100 ? 18.083 9.077 -14.040 1.00 73.69 100 HIS A C 1
ATOM 743 O O . HIS A 1 100 ? 19.170 8.937 -14.595 1.00 73.69 100 HIS A O 1
ATOM 749 N N . SER A 1 101 ? 17.001 9.477 -14.710 1.00 78.19 101 SER A N 1
ATOM 750 C CA . SER A 1 101 ? 17.029 9.806 -16.142 1.00 78.19 101 SER A CA 1
ATOM 751 C C . SER A 1 101 ? 17.907 11.031 -16.426 1.00 78.19 101 SER A C 1
ATOM 753 O O . SER A 1 101 ? 18.711 11.013 -17.355 1.00 78.19 101 SER A O 1
ATOM 755 N N . VAL A 1 102 ? 17.810 12.061 -15.582 1.00 85.81 102 VAL A N 1
ATOM 756 C CA . VAL A 1 102 ? 18.667 13.258 -15.594 1.00 85.81 102 VAL A CA 1
ATOM 757 C C . VAL A 1 102 ? 20.142 12.886 -15.426 1.00 85.81 102 VAL A C 1
ATOM 759 O O . VAL A 1 102 ? 20.968 13.310 -16.232 1.00 85.81 102 VAL A O 1
ATOM 762 N N . GLN A 1 103 ? 20.475 12.018 -14.465 1.00 78.56 103 GLN A N 1
ATOM 763 C CA . GLN A 1 103 ? 21.849 11.550 -14.256 1.00 78.56 103 GLN A CA 1
ATOM 764 C C . GLN A 1 103 ? 22.405 10.832 -15.495 1.00 78.56 103 GLN A C 1
ATOM 766 O O . GLN A 1 103 ? 23.529 11.099 -15.914 1.00 78.56 103 GLN A O 1
ATOM 771 N N . GLN A 1 104 ? 21.603 9.979 -16.139 1.00 78.94 104 GLN A N 1
ATOM 772 C CA . GLN A 1 104 ? 22.014 9.299 -17.372 1.00 78.94 104 GLN A CA 1
ATOM 773 C C . GLN A 1 104 ? 22.273 10.267 -18.531 1.00 78.94 104 GLN A C 1
ATOM 775 O O . GLN A 1 104 ? 23.163 10.024 -19.349 1.00 78.94 104 GLN A O 1
ATOM 780 N N . LEU A 1 105 ? 21.505 11.356 -18.623 1.00 83.56 105 LEU A N 1
ATOM 781 C CA . LEU A 1 105 ? 21.735 12.399 -19.622 1.00 83.56 105 LEU A CA 1
ATOM 782 C C . LEU A 1 105 ? 23.017 13.188 -19.328 1.00 83.56 105 LEU A C 1
ATOM 784 O O . LEU A 1 105 ? 23.768 13.454 -20.265 1.00 83.56 105 LEU A O 1
ATOM 788 N N . LEU A 1 106 ? 23.306 13.498 -18.057 1.00 79.50 106 LEU A N 1
ATOM 789 C CA . LEU A 1 106 ? 24.566 14.140 -17.652 1.00 79.50 106 LEU A CA 1
ATOM 790 C C . LEU A 1 106 ? 25.783 13.268 -17.965 1.00 79.50 106 LEU A C 1
ATOM 792 O O . LEU A 1 106 ? 26.800 13.783 -18.432 1.00 79.50 106 LEU A O 1
ATOM 796 N N . ASP A 1 107 ? 25.696 11.960 -17.732 1.00 76.25 107 ASP A N 1
ATOM 797 C CA . ASP A 1 107 ? 26.797 11.034 -18.008 1.00 76.25 107 ASP A CA 1
ATOM 798 C C . ASP A 1 107 ? 27.110 10.990 -19.513 1.00 76.25 107 ASP A C 1
ATOM 800 O O . ASP A 1 107 ? 28.266 11.150 -19.913 1.00 76.25 107 ASP A O 1
ATOM 804 N N . ARG A 1 108 ? 26.067 10.899 -20.353 1.00 78.31 108 ARG A N 1
ATOM 805 C CA . ARG A 1 108 ? 26.186 10.966 -21.820 1.00 78.31 108 ARG A CA 1
ATOM 806 C C . ARG A 1 108 ? 26.742 12.310 -22.299 1.00 78.31 108 ARG A C 1
ATOM 808 O O . ARG A 1 108 ? 27.623 12.337 -23.151 1.00 78.31 108 ARG A O 1
ATOM 815 N N . ALA A 1 109 ? 26.253 13.422 -21.746 1.00 76.69 109 ALA A N 1
ATOM 816 C CA . ALA A 1 109 ? 26.673 14.770 -22.140 1.00 76.69 109 ALA A CA 1
ATOM 817 C C . ALA A 1 109 ? 28.140 15.066 -21.792 1.00 76.69 109 ALA A C 1
ATOM 819 O O . ALA A 1 109 ? 28.820 15.792 -22.511 1.00 76.69 109 ALA A O 1
ATOM 820 N N . ASN A 1 110 ? 28.655 14.481 -20.708 1.00 76.25 110 ASN A N 1
ATOM 821 C CA . ASN A 1 110 ? 30.037 14.682 -20.272 1.00 76.25 110 ASN A CA 1
ATOM 822 C C . ASN A 1 110 ? 31.062 13.838 -21.046 1.00 76.25 110 ASN A C 1
ATOM 824 O O . ASN A 1 110 ? 32.219 13.760 -20.628 1.00 76.25 110 ASN A O 1
ATOM 828 N N . GLY A 1 111 ? 30.661 13.155 -22.126 1.00 63.09 111 GLY A N 1
ATOM 829 C CA . GLY A 1 111 ? 31.548 12.245 -22.857 1.00 63.09 111 GLY A CA 1
ATOM 830 C C . GLY A 1 111 ? 32.068 11.103 -21.981 1.00 63.09 111 GLY A C 1
ATOM 831 O O . GLY A 1 111 ? 32.988 10.385 -22.371 1.00 63.09 111 GLY A O 1
ATOM 832 N N . ARG A 1 112 ? 31.452 10.900 -20.807 1.00 58.88 112 ARG A N 1
ATOM 833 C CA . ARG A 1 112 ? 31.505 9.647 -20.070 1.00 58.88 112 ARG A CA 1
ATOM 834 C C . ARG A 1 112 ? 30.555 8.694 -20.786 1.00 58.88 112 ARG A C 1
ATOM 836 O O . ARG A 1 112 ? 29.590 8.200 -20.209 1.00 58.88 112 ARG A O 1
ATOM 843 N N . ASP A 1 113 ? 30.878 8.407 -22.048 1.00 48.44 113 ASP A N 1
ATOM 844 C CA . ASP A 1 113 ? 30.604 7.098 -22.611 1.00 48.44 113 ASP A CA 1
ATOM 845 C C . ASP A 1 113 ? 31.397 6.153 -21.735 1.00 48.44 113 ASP A C 1
ATOM 847 O O . ASP A 1 113 ? 32.591 5.904 -21.907 1.00 48.44 113 ASP A O 1
ATOM 851 N N . ASN A 1 114 ? 30.729 5.724 -20.677 1.00 44.47 114 ASN A N 1
ATOM 852 C CA . ASN A 1 114 ? 31.195 4.646 -19.870 1.00 44.47 114 ASN A CA 1
ATOM 853 C C . ASN A 1 114 ? 31.334 3.504 -20.876 1.00 44.47 114 ASN A C 1
ATOM 855 O O . ASN A 1 114 ? 30.340 2.969 -21.373 1.00 44.47 114 ASN A O 1
ATOM 859 N N . ALA A 1 115 ? 32.577 3.193 -21.239 1.00 40.75 115 ALA A N 1
ATOM 860 C CA . ALA A 1 115 ? 32.960 1.899 -21.749 1.00 40.75 115 ALA A CA 1
ATOM 861 C C . ALA A 1 115 ? 32.556 0.892 -20.664 1.00 40.75 115 ALA A C 1
ATOM 863 O O . ALA A 1 115 ? 33.334 0.492 -19.807 1.00 40.75 115 ALA A O 1
ATOM 864 N N . SER A 1 116 ? 31.268 0.581 -20.645 1.00 43.25 116 SER A N 1
ATOM 865 C CA . SER A 1 116 ? 30.609 -0.351 -19.759 1.00 43.25 116 SER A CA 1
ATOM 866 C C . SER A 1 116 ? 29.544 -1.062 -20.582 1.00 43.25 116 SER A C 1
ATOM 868 O O . SER A 1 116 ? 28.351 -1.098 -20.277 1.00 43.25 116 SER A O 1
ATOM 870 N N . THR A 1 117 ? 30.041 -1.791 -21.577 1.00 43.31 117 THR A N 1
ATOM 871 C CA . THR A 1 117 ? 29.566 -3.130 -21.955 1.00 43.31 117 THR A CA 1
ATOM 872 C C . THR A 1 117 ? 29.565 -4.092 -20.742 1.00 43.31 117 THR A C 1
ATOM 874 O O . THR A 1 117 ? 30.080 -5.199 -20.801 1.00 43.31 117 THR A O 1
ATOM 877 N N . GLY A 1 118 ? 29.012 -3.648 -19.609 1.00 39.19 118 GLY A N 1
ATOM 878 C CA . GLY A 1 118 ? 29.093 -4.263 -18.288 1.00 39.19 118 GLY A CA 1
ATOM 879 C C . GLY A 1 118 ? 28.291 -3.547 -17.185 1.00 39.19 118 GLY A C 1
ATOM 880 O O . GLY A 1 118 ? 28.082 -4.155 -16.147 1.00 39.19 118 GLY A O 1
ATOM 881 N N . ALA A 1 119 ? 27.781 -2.316 -17.381 1.00 42.12 119 ALA A N 1
ATOM 882 C CA . ALA A 1 119 ? 26.911 -1.628 -16.396 1.00 42.12 119 ALA A CA 1
ATOM 883 C C . ALA A 1 119 ? 25.441 -1.492 -16.843 1.00 42.12 119 ALA A C 1
ATOM 885 O O . A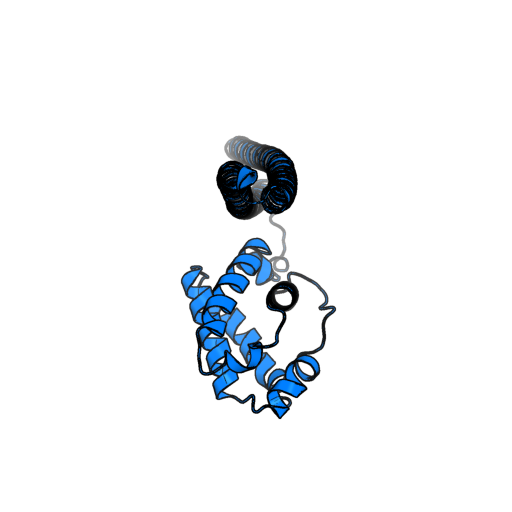LA A 1 119 ? 24.600 -1.006 -16.095 1.00 42.12 119 ALA A O 1
ATOM 886 N N . ALA A 1 120 ? 25.106 -2.020 -18.023 1.00 41.25 120 ALA A N 1
ATOM 887 C CA . ALA A 1 120 ? 23.788 -2.604 -18.269 1.00 41.25 120 ALA A CA 1
ATOM 888 C C . ALA A 1 120 ? 23.663 -4.011 -17.637 1.00 41.25 120 ALA A C 1
ATOM 890 O O . ALA A 1 120 ? 22.762 -4.770 -17.989 1.00 41.25 120 ALA A O 1
ATOM 891 N N . ALA A 1 121 ? 24.555 -4.379 -16.706 1.00 44.06 121 ALA A N 1
ATOM 892 C CA . ALA A 1 121 ? 24.322 -5.476 -15.779 1.00 44.06 121 ALA A CA 1
ATOM 893 C C . ALA A 1 121 ? 23.212 -5.059 -14.800 1.00 44.06 121 ALA A C 1
ATOM 895 O O . ALA A 1 121 ? 23.461 -4.508 -13.734 1.00 44.06 121 ALA A O 1
ATOM 896 N N . GLN A 1 122 ? 21.982 -5.281 -15.268 1.00 52.66 122 GLN A N 1
ATOM 897 C CA . GLN A 1 122 ? 20.733 -5.417 -14.526 1.00 52.66 122 GLN A CA 1
ATOM 898 C C . GLN A 1 122 ? 20.463 -4.363 -13.444 1.00 52.66 122 GLN A C 1
ATOM 900 O O . GLN A 1 122 ? 20.687 -4.600 -12.259 1.00 52.66 122 GLN A O 1
ATOM 905 N N . ARG A 1 123 ? 19.780 -3.267 -13.829 1.00 69.31 123 ARG A N 1
ATOM 906 C CA . ARG A 1 123 ? 18.801 -2.692 -12.889 1.00 69.31 123 ARG A CA 1
ATOM 907 C C . ARG A 1 123 ? 17.904 -3.834 -12.436 1.00 69.31 123 ARG A C 1
ATOM 909 O O . ARG A 1 123 ? 17.370 -4.567 -13.280 1.00 69.31 123 ARG A O 1
ATOM 916 N N . SER A 1 124 ? 17.786 -4.010 -11.128 1.00 84.94 124 SER A N 1
ATOM 917 C CA . SER A 1 124 ? 17.007 -5.110 -10.578 1.00 84.94 124 SER A CA 1
ATOM 918 C C . SER A 1 124 ? 15.547 -4.972 -11.014 1.00 84.94 124 SER A C 1
ATOM 920 O O . SER A 1 124 ? 15.077 -3.877 -11.348 1.00 84.94 124 SER A O 1
ATOM 922 N N . ILE A 1 125 ? 14.804 -6.078 -11.045 1.00 88.19 125 ILE A N 1
ATOM 923 C CA . ILE A 1 125 ? 13.367 -6.032 -11.355 1.00 88.19 125 ILE A CA 1
ATOM 924 C C . ILE A 1 125 ? 12.673 -5.039 -10.416 1.00 88.19 125 ILE A C 1
ATOM 926 O O . ILE A 1 125 ? 11.832 -4.267 -10.862 1.00 88.19 125 ILE A O 1
ATOM 930 N N . PHE A 1 126 ? 13.098 -4.984 -9.151 1.00 87.88 126 PHE A N 1
ATOM 931 C CA . PHE A 1 126 ? 12.607 -4.050 -8.146 1.00 87.88 126 PHE A CA 1
ATOM 932 C C . PHE A 1 126 ? 12.727 -2.591 -8.594 1.00 87.88 126 PHE A C 1
ATOM 934 O O . PHE A 1 126 ? 11.761 -1.841 -8.495 1.00 87.88 126 PHE A O 1
ATOM 941 N N . GLU A 1 127 ? 13.874 -2.179 -9.128 1.00 86.19 127 GLU A N 1
ATOM 942 C CA . GLU A 1 127 ? 14.051 -0.818 -9.645 1.00 86.19 127 GLU A CA 1
ATOM 943 C C . GLU A 1 127 ? 13.213 -0.577 -10.905 1.00 86.19 127 GLU A C 1
ATOM 945 O O . GLU A 1 127 ? 12.596 0.480 -11.051 1.00 86.19 127 GLU A O 1
ATOM 950 N N . ARG A 1 128 ? 13.147 -1.572 -11.799 1.00 86.38 128 ARG A N 1
ATOM 951 C CA . ARG A 1 128 ? 12.408 -1.490 -13.069 1.00 86.38 128 ARG A CA 1
ATOM 952 C C . ARG A 1 128 ? 10.896 -1.353 -12.871 1.00 86.38 128 ARG A C 1
ATOM 954 O O . ARG A 1 128 ? 10.261 -0.672 -13.669 1.00 86.38 128 ARG A O 1
ATOM 961 N N . ILE A 1 129 ? 10.333 -1.929 -11.807 1.00 87.38 129 ILE A N 1
ATOM 962 C CA . ILE A 1 129 ? 8.899 -1.812 -11.486 1.00 87.38 129 ILE A CA 1
ATOM 963 C C . ILE A 1 129 ? 8.540 -0.548 -10.689 1.00 87.38 129 ILE A C 1
ATOM 965 O O . ILE A 1 129 ? 7.369 -0.342 -10.396 1.00 87.38 129 ILE A O 1
ATOM 969 N N . GLY A 1 130 ? 9.509 0.302 -10.327 1.00 84.00 130 GLY A N 1
ATOM 970 C CA . GLY A 1 130 ? 9.261 1.523 -9.545 1.00 84.00 130 GLY A CA 1
ATOM 971 C C . GLY A 1 130 ? 9.561 1.405 -8.046 1.00 84.00 130 GLY A C 1
ATOM 972 O O . GLY A 1 130 ? 9.153 2.261 -7.261 1.00 84.00 130 GLY A O 1
ATOM 973 N N . GLY A 1 131 ? 10.293 0.370 -7.634 1.00 88.50 131 GLY A N 1
ATOM 974 C CA . GLY A 1 131 ? 10.840 0.227 -6.289 1.00 88.50 131 GLY A CA 1
ATOM 975 C C . GLY A 1 131 ? 9.794 -0.025 -5.206 1.00 88.50 131 GLY A C 1
ATOM 976 O O . GLY A 1 131 ? 8.736 -0.617 -5.427 1.00 88.50 131 GLY A O 1
ATOM 977 N N . ARG A 1 132 ? 10.109 0.425 -3.988 1.00 87.56 132 ARG A N 1
ATOM 978 C CA . ARG A 1 132 ? 9.301 0.163 -2.789 1.00 87.56 132 ARG A CA 1
ATOM 979 C C . ARG A 1 132 ? 7.845 0.638 -2.907 1.00 87.56 132 ARG A C 1
ATOM 981 O O . ARG A 1 132 ? 6.980 -0.148 -2.533 1.00 87.56 132 ARG A O 1
ATOM 988 N N . PRO A 1 133 ? 7.538 1.838 -3.442 1.00 84.81 133 PRO A N 1
ATOM 989 C CA . PRO A 1 133 ? 6.150 2.279 -3.591 1.00 84.81 133 PRO A CA 1
ATOM 990 C C . PRO A 1 133 ? 5.319 1.337 -4.470 1.00 84.81 133 PRO A C 1
ATOM 992 O O . PRO A 1 133 ? 4.195 0.991 -4.111 1.00 84.81 133 PRO A O 1
ATOM 995 N N . ALA A 1 134 ? 5.888 0.863 -5.582 1.00 88.00 134 ALA A N 1
ATOM 996 C CA . ALA A 1 134 ? 5.207 -0.067 -6.478 1.00 88.00 134 ALA A CA 1
ATOM 997 C C . ALA A 1 134 ? 4.933 -1.416 -5.799 1.00 88.00 134 ALA A C 1
ATOM 999 O O . ALA A 1 134 ? 3.819 -1.932 -5.872 1.00 88.00 134 ALA A O 1
ATOM 1000 N N . VAL A 1 135 ? 5.918 -1.952 -5.068 1.00 93.38 135 VAL A N 1
ATOM 1001 C CA . VAL A 1 135 ? 5.741 -3.172 -4.262 1.00 93.38 135 VAL A CA 1
ATOM 1002 C C . VAL A 1 135 ? 4.668 -2.975 -3.192 1.00 93.38 135 VAL A C 1
ATOM 1004 O O . VAL A 1 135 ? 3.841 -3.863 -2.978 1.00 93.38 135 VAL A O 1
ATOM 1007 N N . ASP A 1 136 ? 4.650 -1.819 -2.529 1.00 92.00 136 ASP A N 1
ATOM 1008 C CA . ASP A 1 136 ? 3.694 -1.539 -1.464 1.00 92.00 136 ASP A CA 1
ATOM 1009 C C . ASP A 1 136 ? 2.255 -1.550 -1.990 1.00 92.00 136 ASP A C 1
ATOM 1011 O O . ASP A 1 136 ? 1.417 -2.233 -1.397 1.00 92.00 136 ASP A O 1
ATOM 1015 N N . VAL A 1 137 ? 1.989 -0.881 -3.117 1.00 92.31 137 VAL A N 1
ATOM 1016 C CA . VAL A 1 137 ? 0.667 -0.868 -3.769 1.00 92.31 137 VAL A CA 1
ATOM 1017 C C . VAL A 1 137 ? 0.298 -2.253 -4.309 1.00 92.31 137 VAL A C 1
ATOM 1019 O O . VAL A 1 137 ? -0.816 -2.727 -4.066 1.00 92.31 137 VAL A O 1
ATOM 1022 N N . ALA A 1 138 ? 1.229 -2.934 -4.983 1.00 94.62 138 ALA A N 1
ATOM 1023 C CA . ALA A 1 138 ? 1.002 -4.270 -5.530 1.00 94.62 138 ALA A CA 1
ATOM 1024 C C . ALA A 1 138 ? 0.578 -5.263 -4.447 1.00 94.62 138 ALA A C 1
ATOM 1026 O O . ALA A 1 138 ? -0.377 -6.010 -4.635 1.00 94.62 138 ALA A O 1
ATOM 1027 N N . VAL A 1 139 ? 1.221 -5.241 -3.277 1.00 96.62 139 VAL A N 1
ATOM 1028 C CA . VAL A 1 139 ? 0.865 -6.145 -2.176 1.00 96.62 139 VAL A CA 1
ATOM 1029 C C . VAL A 1 139 ? -0.543 -5.876 -1.638 1.00 96.62 139 VAL A C 1
ATOM 1031 O O . VAL A 1 139 ? -1.242 -6.829 -1.282 1.00 96.62 139 VAL A O 1
ATOM 1034 N N . GLU A 1 140 ? -0.991 -4.618 -1.587 1.00 95.06 140 GLU A N 1
ATOM 1035 C CA . GLU A 1 140 ? -2.355 -4.306 -1.144 1.00 95.06 140 GLU A CA 1
ATOM 1036 C C . GLU A 1 140 ? -3.409 -4.840 -2.121 1.00 95.06 140 GLU A C 1
ATOM 1038 O O . GLU A 1 140 ? -4.353 -5.521 -1.703 1.00 95.06 140 GLU A O 1
ATOM 1043 N N . ILE A 1 141 ? -3.224 -4.588 -3.421 1.00 95.88 141 ILE A N 1
ATOM 1044 C CA . ILE A 1 141 ? -4.130 -5.060 -4.477 1.00 95.88 141 ILE A CA 1
ATOM 1045 C C . ILE A 1 141 ? -4.136 -6.591 -4.529 1.00 95.88 141 ILE A C 1
ATOM 1047 O O . ILE A 1 141 ? -5.203 -7.210 -4.521 1.00 95.88 141 ILE A O 1
ATOM 1051 N N . PHE A 1 142 ? -2.956 -7.209 -4.489 1.00 98.12 142 PHE A N 1
ATOM 1052 C CA . PHE A 1 142 ? -2.792 -8.657 -4.508 1.00 98.12 142 PHE A CA 1
ATOM 1053 C C . PHE A 1 142 ? -3.558 -9.334 -3.368 1.00 98.12 142 PHE A C 1
ATOM 1055 O O . PHE A 1 142 ? -4.375 -10.223 -3.610 1.00 98.12 142 PHE A O 1
ATOM 1062 N N . TYR A 1 143 ? -3.377 -8.884 -2.119 1.00 97.75 143 TYR A N 1
ATOM 1063 C CA . TYR A 1 143 ? -4.098 -9.493 -0.998 1.00 97.75 143 TYR A CA 1
ATOM 1064 C C . TYR A 1 143 ? -5.597 -9.200 -1.019 1.00 97.75 143 TYR A C 1
ATOM 1066 O O . TYR A 1 143 ? -6.368 -10.032 -0.544 1.00 97.75 143 TYR A O 1
ATOM 1074 N N . LYS A 1 144 ? -6.042 -8.072 -1.587 1.00 97.50 144 LYS A N 1
ATOM 1075 C CA . LYS A 1 144 ? -7.475 -7.830 -1.807 1.00 97.50 144 LYS A CA 1
ATOM 1076 C C . LYS A 1 144 ? -8.080 -8.907 -2.715 1.00 97.50 144 LYS A C 1
ATOM 1078 O O . LYS A 1 144 ? -9.145 -9.426 -2.390 1.00 97.50 144 LYS A O 1
ATOM 1083 N N . LYS A 1 145 ? -7.392 -9.279 -3.801 1.00 98.06 145 LYS A N 1
ATOM 1084 C CA . LYS A 1 145 ? -7.834 -10.342 -4.722 1.00 98.06 145 LYS A CA 1
ATOM 1085 C C . LYS A 1 145 ? -7.761 -11.730 -4.076 1.00 98.06 145 LYS A C 1
ATOM 1087 O O . LYS A 1 145 ? -8.751 -12.455 -4.076 1.00 98.06 145 LYS A O 1
ATOM 1092 N N . VAL A 1 146 ? -6.641 -12.058 -3.427 1.00 97.69 146 VAL A N 1
ATOM 1093 C CA . VAL A 1 146 ? -6.437 -13.350 -2.741 1.00 97.69 146 VAL A CA 1
ATOM 1094 C C . VAL A 1 146 ? -7.491 -13.607 -1.664 1.00 97.69 146 VAL A C 1
ATOM 1096 O O . VAL A 1 146 ? -8.015 -14.713 -1.558 1.00 97.69 146 VAL A O 1
ATOM 1099 N N . LEU A 1 147 ? -7.830 -12.596 -0.859 1.00 97.38 147 LEU A N 1
ATOM 1100 C CA . LEU A 1 147 ? -8.829 -12.746 0.203 1.00 97.38 147 LEU A CA 1
ATOM 1101 C C . LEU A 1 147 ? -10.263 -12.852 -0.339 1.00 97.38 147 LEU A C 1
ATOM 1103 O O . LEU A 1 147 ? -11.125 -13.411 0.342 1.00 97.38 147 LEU A O 1
ATOM 1107 N N . ALA A 1 148 ? -10.516 -12.358 -1.553 1.00 97.50 148 ALA A N 1
ATOM 1108 C CA . ALA A 1 148 ? -11.799 -12.500 -2.234 1.00 97.50 148 ALA A CA 1
ATOM 1109 C C . ALA A 1 148 ? -11.976 -13.872 -2.917 1.00 97.50 148 ALA A C 1
ATOM 1111 O O . ALA A 1 148 ? -13.101 -14.252 -3.234 1.00 97.50 148 ALA A O 1
ATOM 1112 N N . ASP A 1 149 ? -10.898 -14.634 -3.123 1.00 97.81 149 ASP A N 1
ATOM 1113 C CA . ASP A 1 149 ? -10.944 -15.919 -3.820 1.00 97.81 149 ASP A CA 1
ATOM 1114 C C . ASP A 1 149 ? -11.235 -17.094 -2.874 1.00 97.81 149 ASP A C 1
ATOM 1116 O O . ASP A 1 149 ? -10.414 -17.486 -2.041 1.00 97.81 149 ASP A O 1
ATOM 1120 N N . ASN A 1 150 ? -12.399 -17.718 -3.054 1.00 97.19 150 ASN A N 1
ATOM 1121 C CA . ASN A 1 150 ? -12.860 -18.856 -2.255 1.00 97.19 150 ASN A CA 1
ATOM 1122 C C . ASN A 1 150 ? -11.988 -20.116 -2.374 1.00 97.19 150 ASN A C 1
ATOM 1124 O O . ASN A 1 150 ? -12.047 -20.971 -1.489 1.00 97.19 150 ASN A O 1
ATOM 1128 N N . ARG A 1 151 ? -11.164 -20.241 -3.423 1.00 97.50 151 ARG A N 1
ATOM 1129 C CA . ARG A 1 151 ? -10.207 -21.349 -3.571 1.00 97.50 151 ARG A CA 1
ATOM 1130 C C . ARG A 1 151 ? -9.131 -21.291 -2.482 1.00 97.50 151 ARG A C 1
ATOM 1132 O O . ARG A 1 151 ? -8.729 -22.327 -1.956 1.00 97.50 151 ARG A O 1
ATOM 1139 N N . ILE A 1 152 ? -8.680 -20.087 -2.118 1.00 97.44 152 ILE A N 1
ATOM 1140 C CA . ILE A 1 152 ? -7.462 -19.881 -1.313 1.00 97.44 152 ILE A CA 1
ATOM 1141 C C . ILE A 1 152 ? -7.667 -19.061 -0.033 1.00 97.44 152 ILE A C 1
ATOM 1143 O O . ILE A 1 152 ? -6.868 -19.188 0.896 1.00 97.44 152 ILE A O 1
ATOM 1147 N N . ASN A 1 153 ? -8.745 -18.280 0.094 1.00 96.31 153 ASN A N 1
ATOM 1148 C CA . ASN A 1 153 ? -8.965 -17.401 1.250 1.00 96.31 153 ASN A CA 1
ATOM 1149 C C . ASN A 1 153 ? -8.996 -18.150 2.597 1.00 96.31 153 ASN A C 1
ATOM 1151 O O . ASN A 1 153 ? -8.610 -17.603 3.633 1.00 96.31 153 ASN A O 1
ATOM 1155 N N . ARG A 1 154 ? -9.379 -19.434 2.593 1.00 96.44 154 ARG A N 1
ATOM 1156 C CA . ARG A 1 154 ? -9.432 -20.285 3.787 1.00 96.44 154 ARG A CA 1
ATOM 1157 C C . ARG A 1 154 ? -8.084 -20.419 4.499 1.00 96.44 154 ARG A C 1
ATOM 1159 O O . ARG A 1 154 ? -8.083 -20.519 5.723 1.00 96.44 154 ARG A O 1
ATOM 1166 N N . PHE A 1 155 ? -6.965 -20.356 3.771 1.00 96.31 155 PHE A N 1
ATOM 1167 C CA . PHE A 1 155 ? -5.615 -20.438 4.344 1.00 96.31 155 PHE A CA 1
ATOM 1168 C C . PHE A 1 155 ? -5.217 -19.177 5.131 1.00 96.31 155 PHE A C 1
ATOM 1170 O O . PHE A 1 155 ? -4.223 -19.191 5.855 1.00 96.31 155 PHE A O 1
ATOM 1177 N N . PHE A 1 156 ? -6.001 -18.098 5.031 1.00 95.62 156 PHE A N 1
ATOM 1178 C CA . PHE A 1 156 ? -5.703 -16.803 5.647 1.00 95.62 156 PHE A CA 1
ATOM 1179 C C . PHE A 1 156 ? -6.651 -16.418 6.793 1.00 95.62 156 PHE A C 1
ATOM 1181 O O . PHE A 1 156 ? -6.455 -15.374 7.409 1.00 95.62 156 PHE A O 1
ATOM 1188 N N . LYS A 1 157 ? -7.652 -17.246 7.129 1.00 92.56 157 LYS A N 1
ATOM 1189 C CA . LYS A 1 157 ? -8.714 -16.901 8.101 1.00 92.56 157 LYS A CA 1
ATOM 1190 C C . LYS A 1 157 ? -8.213 -16.472 9.484 1.00 92.56 157 LYS A C 1
ATOM 1192 O O . LYS A 1 157 ? -8.841 -15.633 10.118 1.00 92.56 157 LYS A O 1
ATOM 1197 N N . THR A 1 158 ? -7.116 -17.052 9.961 1.00 90.50 158 THR A N 1
ATOM 1198 C CA . THR A 1 158 ? -6.537 -16.758 11.286 1.00 90.50 158 THR A CA 1
ATOM 1199 C C . THR A 1 158 ? -5.232 -15.969 11.194 1.00 90.50 158 THR A C 1
ATOM 1201 O O . THR A 1 158 ? -4.504 -15.854 12.178 1.00 90.50 158 THR A O 1
ATOM 1204 N N . THR A 1 159 ? -4.886 -15.481 10.004 1.00 92.31 159 THR A N 1
ATOM 1205 C CA . THR A 1 159 ? -3.603 -14.834 9.737 1.00 92.31 159 THR A CA 1
ATOM 1206 C C . THR A 1 159 ? -3.686 -13.354 10.087 1.00 92.31 159 THR A C 1
ATOM 1208 O O . THR A 1 159 ? -4.609 -12.660 9.666 1.00 92.31 159 THR A O 1
ATOM 1211 N N . ASP A 1 160 ? -2.690 -12.836 10.813 1.00 94.38 160 ASP A N 1
ATOM 1212 C CA . ASP A 1 160 ? -2.499 -11.388 10.932 1.00 94.38 160 ASP A CA 1
ATOM 1213 C C . ASP A 1 160 ? -2.131 -10.823 9.556 1.00 94.38 160 ASP A C 1
ATOM 1215 O O . ASP A 1 160 ? -0.979 -10.888 9.115 1.00 94.38 160 ASP A O 1
ATOM 1219 N N . MET A 1 161 ? -3.125 -10.264 8.870 1.00 94.94 161 MET A N 1
ATOM 1220 C CA . MET A 1 161 ? -2.947 -9.766 7.514 1.00 94.94 161 MET A CA 1
ATOM 1221 C C . MET A 1 161 ? -2.076 -8.510 7.450 1.00 94.94 161 MET A C 1
ATOM 1223 O O . MET A 1 161 ? -1.438 -8.270 6.426 1.00 94.94 161 MET A O 1
ATOM 1227 N N . ASN A 1 162 ? -1.972 -7.726 8.526 1.00 92.56 162 ASN A N 1
ATOM 1228 C CA . ASN A 1 162 ? -1.062 -6.580 8.550 1.00 92.56 162 ASN A CA 1
ATOM 1229 C C . ASN A 1 162 ? 0.391 -7.058 8.618 1.00 92.56 162 ASN A C 1
ATOM 1231 O O . ASN A 1 162 ? 1.240 -6.597 7.852 1.00 92.56 162 ASN A O 1
ATOM 1235 N N . GLY A 1 163 ? 0.680 -8.024 9.494 1.00 91.69 163 GLY A N 1
ATOM 1236 C CA . GLY A 1 163 ? 1.977 -8.694 9.549 1.00 91.69 163 GLY A CA 1
ATOM 1237 C C . GLY A 1 163 ? 2.323 -9.429 8.257 1.00 91.69 163 GLY A C 1
ATOM 1238 O O . GLY A 1 163 ? 3.454 -9.327 7.781 1.00 91.69 163 GLY A O 1
ATOM 1239 N N . GLN A 1 164 ? 1.352 -10.115 7.656 1.00 94.12 164 GLN A N 1
ATOM 1240 C CA . GLN A 1 164 ? 1.549 -10.867 6.420 1.00 94.12 164 GLN A CA 1
ATOM 1241 C C . GLN A 1 164 ? 1.875 -9.959 5.226 1.00 94.12 164 GLN A C 1
ATOM 1243 O O . GLN A 1 164 ? 2.814 -10.248 4.483 1.00 94.12 164 GLN A O 1
ATOM 1248 N N . ARG A 1 165 ? 1.182 -8.821 5.072 1.00 95.56 165 ARG A N 1
ATOM 1249 C CA . ARG A 1 165 ? 1.510 -7.817 4.045 1.00 95.56 165 ARG A CA 1
ATOM 1250 C C . 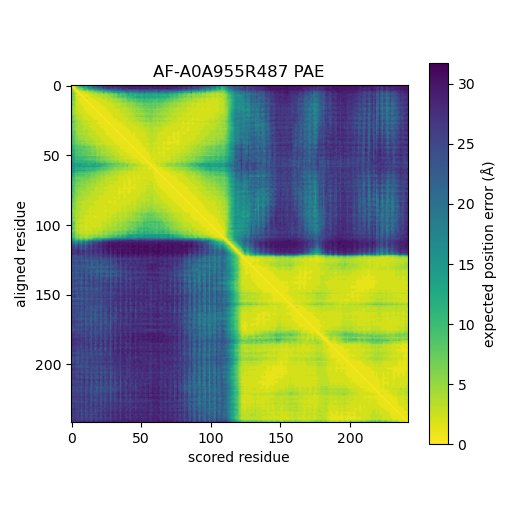ARG A 1 165 ? 2.920 -7.265 4.213 1.00 95.56 165 ARG A C 1
ATOM 1252 O O . ARG A 1 165 ? 3.661 -7.208 3.238 1.00 95.56 165 ARG A O 1
ATOM 1259 N N . ARG A 1 166 ? 3.328 -6.917 5.442 1.00 92.62 166 ARG A N 1
ATOM 1260 C CA . ARG A 1 166 ? 4.704 -6.455 5.715 1.00 92.62 166 ARG A CA 1
ATOM 1261 C C . ARG A 1 166 ? 5.738 -7.502 5.302 1.00 92.62 166 ARG A C 1
ATOM 1263 O O . ARG A 1 166 ? 6.686 -7.167 4.602 1.00 92.62 166 ARG A O 1
ATOM 1270 N N . LYS A 1 167 ? 5.528 -8.768 5.677 1.00 91.50 167 LYS A N 1
ATOM 1271 C CA . LYS A 1 167 ? 6.417 -9.878 5.293 1.00 91.50 167 LYS A CA 1
ATOM 1272 C C . LYS A 1 167 ? 6.488 -10.067 3.780 1.00 91.50 167 LYS A C 1
ATOM 1274 O O . LYS A 1 167 ? 7.581 -10.284 3.265 1.00 91.50 167 LYS A O 1
ATOM 1279 N N . MET A 1 168 ? 5.355 -9.964 3.085 1.00 94.19 168 MET A N 1
ATOM 1280 C CA . MET A 1 168 ? 5.301 -10.068 1.626 1.00 94.19 168 MET A CA 1
ATOM 1281 C C . MET A 1 168 ? 6.058 -8.920 0.950 1.00 94.19 168 MET A C 1
ATOM 1283 O O . MET A 1 168 ? 6.861 -9.177 0.063 1.00 94.19 168 MET A O 1
ATOM 1287 N N . LYS A 1 169 ? 5.893 -7.674 1.416 1.00 93.88 169 LYS A N 1
ATOM 1288 C CA . LYS A 1 169 ? 6.653 -6.512 0.916 1.00 93.88 169 LYS A CA 1
ATOM 1289 C C . LYS A 1 169 ? 8.162 -6.736 1.051 1.00 93.88 169 LYS A C 1
ATOM 1291 O O . LYS A 1 169 ? 8.904 -6.536 0.092 1.00 93.88 169 LYS A O 1
ATOM 1296 N N . THR A 1 170 ? 8.617 -7.226 2.208 1.00 88.69 170 THR A N 1
ATOM 1297 C CA . THR A 1 170 ? 10.031 -7.581 2.425 1.00 88.69 170 THR A CA 1
ATOM 1298 C C . THR A 1 170 ? 10.492 -8.706 1.499 1.00 88.69 170 THR A C 1
ATOM 1300 O O . THR A 1 170 ? 11.577 -8.614 0.931 1.00 88.69 170 THR A O 1
ATOM 1303 N N . PHE A 1 171 ? 9.678 -9.751 1.330 1.00 91.12 171 PHE A N 1
ATOM 1304 C CA . PHE A 1 171 ? 10.009 -10.881 0.464 1.00 91.12 171 PHE A CA 1
ATOM 1305 C C . PHE A 1 171 ? 10.124 -10.460 -1.003 1.00 91.12 171 PHE A C 1
ATOM 1307 O O . PHE A 1 171 ? 11.139 -10.749 -1.620 1.00 91.12 171 PHE A O 1
ATOM 1314 N N . LEU A 1 172 ? 9.148 -9.725 -1.544 1.00 91.94 172 LEU A N 1
ATOM 1315 C CA . LEU A 1 172 ? 9.178 -9.249 -2.932 1.00 91.94 172 LEU A CA 1
ATOM 1316 C C . LEU A 1 172 ? 10.317 -8.256 -3.176 1.00 91.94 172 LEU A C 1
ATOM 1318 O O . LEU A 1 172 ? 10.951 -8.297 -4.225 1.00 91.94 172 LEU A O 1
ATOM 1322 N N . THR A 1 173 ? 10.630 -7.408 -2.190 1.00 88.50 173 THR A N 1
ATOM 1323 C CA . THR A 1 173 ? 11.804 -6.525 -2.264 1.00 88.50 173 THR A CA 1
ATOM 1324 C C . THR A 1 173 ? 13.087 -7.341 -2.428 1.00 88.50 173 THR A C 1
ATOM 1326 O O . THR A 1 173 ? 13.899 -7.022 -3.285 1.00 88.50 173 THR A O 1
ATOM 1329 N N . PHE A 1 174 ? 13.264 -8.418 -1.659 1.00 86.69 174 PHE A N 1
ATOM 1330 C CA . PHE A 1 174 ? 14.398 -9.331 -1.828 1.00 86.69 174 PHE A CA 1
ATOM 1331 C C . PHE A 1 174 ? 14.344 -10.086 -3.166 1.00 86.69 174 PHE A C 1
ATOM 1333 O O . PHE A 1 174 ? 15.305 -10.047 -3.927 1.00 86.69 174 PHE A O 1
ATOM 1340 N N . ALA A 1 175 ? 13.214 -10.724 -3.479 1.00 86.62 175 ALA A N 1
ATOM 1341 C CA . ALA A 1 175 ? 13.049 -11.590 -4.647 1.00 86.62 175 ALA A CA 1
ATOM 1342 C C . ALA A 1 175 ? 13.272 -10.854 -5.976 1.00 86.62 175 ALA A C 1
ATOM 1344 O O . ALA A 1 175 ? 13.740 -11.450 -6.940 1.00 86.62 175 ALA A O 1
ATOM 1345 N N . PHE A 1 176 ? 12.974 -9.555 -6.021 1.00 88.62 176 PHE A N 1
ATOM 1346 C CA . PHE A 1 176 ? 13.186 -8.719 -7.200 1.00 88.62 176 PHE A CA 1
ATOM 1347 C C . PHE A 1 176 ? 14.499 -7.926 -7.165 1.00 88.62 176 PHE A C 1
ATOM 1349 O O . PHE A 1 176 ? 14.709 -7.071 -8.022 1.00 88.62 176 PHE A O 1
ATOM 1356 N N . GLY A 1 177 ? 15.392 -8.211 -6.211 1.00 83.38 177 GLY A N 1
ATOM 1357 C CA . GLY A 1 177 ? 16.749 -7.658 -6.158 1.00 83.38 177 GLY A CA 1
ATOM 1358 C C . GLY A 1 177 ? 16.863 -6.256 -5.550 1.00 83.38 177 GLY A C 1
ATOM 1359 O O . GLY A 1 177 ? 17.845 -5.563 -5.791 1.00 83.38 177 GLY A O 1
ATOM 1360 N N . GLY A 1 178 ? 15.875 -5.821 -4.767 1.00 77.06 178 GLY A N 1
ATOM 1361 C CA . GLY A 1 178 ? 15.913 -4.587 -3.971 1.00 77.06 178 GLY A CA 1
ATOM 1362 C C . GLY A 1 178 ? 16.543 -4.749 -2.581 1.00 77.06 178 GLY A C 1
ATOM 1363 O O . GLY A 1 178 ? 16.739 -3.763 -1.875 1.00 77.06 178 GLY A O 1
ATOM 1364 N N . ALA A 1 179 ? 16.853 -5.979 -2.161 1.00 74.44 179 ALA A N 1
ATOM 1365 C CA . ALA A 1 179 ? 17.573 -6.269 -0.924 1.00 74.44 179 ALA A CA 1
ATOM 1366 C C . ALA A 1 179 ? 18.498 -7.484 -1.107 1.00 74.44 179 ALA A C 1
ATOM 1368 O O . ALA A 1 179 ? 18.104 -8.432 -1.783 1.00 74.44 179 ALA A O 1
ATOM 1369 N N . PRO A 1 180 ? 19.691 -7.507 -0.481 1.00 64.75 180 PRO A N 1
ATOM 1370 C CA . PRO A 1 180 ? 20.653 -8.595 -0.663 1.00 64.75 180 PRO A CA 1
ATOM 1371 C C . PRO A 1 180 ? 20.259 -9.887 0.062 1.00 64.75 180 PRO A C 1
ATOM 1373 O O . PRO A 1 180 ? 20.735 -10.950 -0.309 1.00 64.75 180 PRO A O 1
ATOM 1376 N N . ASN A 1 181 ? 19.412 -9.808 1.098 1.00 72.44 181 ASN A N 1
ATOM 1377 C CA . ASN A 1 181 ? 19.041 -10.941 1.949 1.00 72.44 181 ASN A CA 1
ATOM 1378 C C . ASN A 1 181 ? 17.577 -10.851 2.410 1.00 72.44 181 ASN A C 1
ATOM 1380 O O . ASN A 1 181 ? 17.055 -9.753 2.621 1.00 72.44 181 ASN A O 1
ATOM 1384 N N . TYR A 1 182 ? 16.949 -12.006 2.655 1.00 80.62 182 TYR A N 1
ATOM 1385 C CA . TYR A 1 182 ? 15.622 -12.112 3.266 1.00 80.62 182 TYR A CA 1
ATOM 1386 C C . TYR A 1 182 ? 15.714 -12.637 4.711 1.00 80.62 182 TYR A C 1
ATOM 1388 O O . TYR A 1 182 ? 16.162 -13.763 4.912 1.00 80.62 182 TYR A O 1
ATOM 1396 N N . PRO A 1 183 ? 15.271 -11.873 5.730 1.00 76.56 183 PRO A N 1
ATOM 1397 C CA . PRO A 1 183 ? 15.385 -12.271 7.139 1.00 76.56 183 PRO A CA 1
ATOM 1398 C C . PRO A 1 183 ? 14.240 -13.179 7.629 1.00 76.56 183 PRO A C 1
ATOM 1400 O O . PRO A 1 183 ? 14.165 -13.492 8.817 1.00 76.56 183 PRO A O 1
ATOM 1403 N N . GLY A 1 184 ? 13.287 -13.529 6.761 1.00 79.31 184 GLY A N 1
ATOM 1404 C CA . GLY A 1 184 ? 12.137 -14.356 7.120 1.00 79.31 184 GLY A CA 1
ATOM 1405 C C . GLY A 1 184 ? 12.417 -15.857 7.035 1.00 79.31 184 GLY A C 1
ATOM 1406 O O . GLY A 1 184 ? 13.522 -16.300 6.738 1.00 79.31 184 GLY A O 1
ATOM 1407 N N . LYS A 1 185 ? 11.375 -16.655 7.284 1.00 82.12 185 LYS A N 1
ATOM 1408 C CA . LYS A 1 185 ? 11.426 -18.111 7.094 1.00 82.12 185 LYS A CA 1
ATOM 1409 C C . LYS A 1 185 ? 11.636 -18.442 5.619 1.00 82.12 185 LYS A C 1
ATOM 1411 O O . LYS A 1 185 ? 11.069 -17.769 4.762 1.00 82.12 185 LYS A O 1
ATOM 1416 N N . ASN A 1 186 ? 12.354 -19.522 5.328 1.00 88.12 186 ASN A N 1
ATOM 1417 C CA . ASN A 1 186 ? 12.366 -20.069 3.971 1.00 88.12 186 ASN A CA 1
ATOM 1418 C C . ASN A 1 186 ? 10.955 -20.538 3.557 1.00 88.12 186 ASN A C 1
ATOM 1420 O O . ASN A 1 186 ? 10.085 -20.771 4.405 1.00 88.12 186 ASN A O 1
ATOM 1424 N N . LEU A 1 187 ? 10.724 -20.673 2.250 1.00 91.62 187 LEU A N 1
ATOM 1425 C CA . LEU A 1 187 ? 9.391 -20.944 1.714 1.00 91.62 187 LEU A CA 1
ATOM 1426 C C . LEU A 1 187 ? 8.843 -22.308 2.151 1.00 91.62 187 LEU A C 1
ATOM 1428 O O . LEU A 1 187 ? 7.662 -22.381 2.492 1.00 91.62 187 LEU A O 1
ATOM 1432 N N . ARG A 1 188 ? 9.685 -23.346 2.244 1.00 92.38 188 ARG A N 1
ATOM 1433 C CA . ARG A 1 188 ? 9.276 -24.676 2.736 1.00 92.38 188 ARG A CA 1
ATOM 1434 C C . ARG A 1 188 ? 8.725 -24.601 4.154 1.00 92.38 188 ARG A C 1
ATOM 1436 O O . ARG A 1 188 ? 7.583 -24.985 4.405 1.00 92.38 188 ARG A O 1
ATOM 1443 N N . GLU A 1 189 ? 9.498 -24.030 5.075 1.00 91.69 189 GLU A N 1
ATOM 1444 C CA . GLU A 1 189 ? 9.115 -23.897 6.481 1.00 91.69 189 GLU A CA 1
ATOM 1445 C C . GLU A 1 189 ? 7.889 -22.990 6.659 1.00 91.69 189 GLU A C 1
ATOM 1447 O O . GLU A 1 189 ? 7.014 -23.277 7.480 1.00 91.69 189 GLU A O 1
ATOM 1452 N N . ALA A 1 190 ? 7.802 -21.905 5.884 1.00 91.12 190 ALA A N 1
ATOM 1453 C CA . ALA A 1 190 ? 6.674 -20.981 5.935 1.00 91.12 190 ALA A CA 1
ATOM 1454 C C . ALA A 1 190 ? 5.348 -21.643 5.518 1.00 91.12 190 ALA A C 1
ATOM 1456 O O . ALA A 1 190 ? 4.314 -21.343 6.116 1.00 91.12 190 ALA A O 1
ATOM 1457 N N . HIS A 1 191 ? 5.381 -22.559 4.543 1.00 95.69 191 HIS A N 1
ATOM 1458 C CA . HIS A 1 191 ? 4.183 -23.173 3.958 1.00 95.69 191 HIS A CA 1
ATOM 1459 C C . HIS A 1 191 ? 3.900 -24.599 4.442 1.00 95.69 191 HIS A C 1
ATOM 1461 O O . HIS A 1 191 ? 2.819 -25.115 4.170 1.00 95.69 191 HIS A O 1
ATOM 1467 N N . LYS A 1 192 ? 4.794 -25.221 5.223 1.00 95.56 192 LYS A N 1
ATOM 1468 C CA . LYS A 1 192 ? 4.643 -26.602 5.717 1.00 95.56 192 LYS A CA 1
ATOM 1469 C C . LYS A 1 192 ? 3.256 -26.895 6.304 1.00 95.56 192 LYS A C 1
ATOM 1471 O O . LYS A 1 192 ? 2.589 -27.830 5.878 1.00 95.56 192 LYS A O 1
ATOM 1476 N N . LYS A 1 193 ? 2.778 -26.045 7.221 1.00 93.94 193 LYS A N 1
ATOM 1477 C CA . LYS A 1 193 ? 1.449 -26.205 7.844 1.00 93.94 193 LYS A CA 1
ATOM 1478 C C . LYS A 1 193 ? 0.294 -26.053 6.852 1.00 93.94 193 LYS A C 1
ATOM 1480 O O . LYS A 1 193 ? -0.768 -26.625 7.058 1.00 93.94 193 LYS A O 1
ATOM 1485 N N . MET A 1 194 ? 0.475 -25.259 5.797 1.00 94.31 194 MET A N 1
ATOM 1486 C CA . MET A 1 194 ? -0.537 -25.093 4.752 1.00 94.31 194 MET A CA 1
ATOM 1487 C C . MET A 1 194 ? -0.593 -26.325 3.848 1.00 94.31 194 MET A C 1
ATOM 1489 O O . MET A 1 194 ? -1.686 -26.751 3.491 1.00 94.31 194 MET A O 1
ATOM 1493 N N . VAL A 1 195 ? 0.556 -26.931 3.533 1.00 96.31 195 VAL A N 1
ATOM 1494 C CA . VAL A 1 195 ? 0.633 -28.212 2.806 1.00 96.31 195 VAL A CA 1
ATOM 1495 C C . VAL A 1 195 ? -0.009 -29.334 3.620 1.00 96.31 195 VAL A C 1
ATOM 1497 O O . VAL A 1 195 ? -0.854 -30.052 3.093 1.00 96.31 195 VAL A O 1
ATOM 1500 N N . GLU A 1 196 ? 0.270 -29.411 4.924 1.00 95.44 196 GLU A N 1
ATOM 1501 C CA . GLU A 1 196 ? -0.423 -30.325 5.851 1.00 95.44 196 GLU A CA 1
ATOM 1502 C C . GLU A 1 196 ? -1.948 -30.082 5.883 1.00 95.44 196 GLU A C 1
ATOM 1504 O O . GLU A 1 196 ? -2.725 -31.015 6.073 1.00 95.44 196 GLU A O 1
ATOM 1509 N N . ALA A 1 197 ? -2.388 -28.843 5.637 1.00 94.38 197 ALA A N 1
ATOM 1510 C CA . ALA A 1 197 ? -3.795 -28.455 5.523 1.00 94.38 197 ALA A CA 1
ATOM 1511 C C . ALA A 1 197 ? -4.378 -28.577 4.094 1.00 94.38 197 ALA A C 1
ATOM 1513 O O . ALA A 1 197 ? -5.505 -28.136 3.853 1.00 94.38 197 ALA A O 1
ATOM 1514 N N . GLY A 1 198 ? -3.640 -29.163 3.144 1.00 96.75 198 GLY A N 1
ATOM 1515 C CA . GLY A 1 198 ? -4.114 -29.454 1.787 1.00 96.75 198 GLY A CA 1
ATOM 1516 C C . GLY A 1 198 ? -3.780 -28.410 0.715 1.00 96.75 198 GLY A C 1
ATOM 1517 O O . GLY A 1 198 ? -4.443 -28.387 -0.326 1.00 96.75 198 GLY A O 1
ATOM 1518 N N . LEU A 1 199 ? -2.788 -27.538 0.933 1.00 97.81 199 LEU A N 1
ATOM 1519 C CA . LEU A 1 199 ? -2.221 -26.694 -0.128 1.00 97.81 199 LEU A CA 1
ATOM 1520 C C . LEU A 1 199 ? -1.663 -27.578 -1.261 1.00 97.81 199 LEU A C 1
ATOM 1522 O O . LEU A 1 199 ? -1.007 -28.581 -1.003 1.00 97.81 199 LEU A O 1
ATOM 1526 N N . ASN A 1 200 ? -1.944 -27.221 -2.516 1.00 97.44 200 ASN A N 1
ATOM 1527 C CA . ASN A 1 200 ? -1.616 -28.024 -3.700 1.00 97.44 200 ASN A CA 1
ATOM 1528 C C . ASN A 1 200 ? -1.450 -27.120 -4.936 1.00 97.44 200 ASN A C 1
ATOM 1530 O O . ASN A 1 200 ? -1.639 -25.905 -4.829 1.00 97.44 200 ASN A O 1
ATOM 1534 N N . ASP A 1 201 ? -1.142 -27.707 -6.096 1.00 97.69 201 ASP A N 1
ATOM 1535 C CA . ASP A 1 201 ? -0.905 -26.974 -7.346 1.00 97.69 201 ASP A CA 1
ATOM 1536 C C . ASP A 1 201 ? -2.046 -26.024 -7.729 1.00 97.69 201 ASP A C 1
ATOM 1538 O O . ASP A 1 201 ? -1.771 -24.875 -8.049 1.00 97.69 201 ASP A O 1
ATOM 1542 N N . SER A 1 202 ? -3.314 -26.426 -7.593 1.00 97.88 202 SER A N 1
ATOM 1543 C CA . SER A 1 202 ? -4.445 -25.553 -7.958 1.00 97.88 202 SER A CA 1
ATOM 1544 C C . SER A 1 202 ? -4.515 -24.274 -7.115 1.00 97.88 202 SER A C 1
ATOM 1546 O O . SER A 1 202 ? -4.893 -23.211 -7.606 1.00 97.88 202 SER A O 1
ATOM 1548 N N . HIS A 1 203 ? -4.117 -24.354 -5.842 1.00 98.19 203 HIS A N 1
ATOM 1549 C CA . HIS A 1 203 ? -4.044 -23.190 -4.962 1.00 98.19 203 HIS A CA 1
ATOM 1550 C C . HIS A 1 203 ? -2.849 -22.299 -5.315 1.00 98.19 203 HIS A C 1
ATOM 1552 O O . HIS A 1 203 ? -2.954 -21.076 -5.251 1.00 98.19 203 HIS A O 1
ATOM 1558 N N . PHE A 1 204 ? -1.720 -22.909 -5.685 1.00 97.88 204 PHE A N 1
ATOM 1559 C CA . PHE A 1 204 ? -0.546 -22.182 -6.153 1.00 97.88 204 PHE A CA 1
ATOM 1560 C C . PHE A 1 204 ? -0.858 -21.435 -7.456 1.00 97.88 204 PHE A C 1
ATOM 1562 O O . PHE A 1 204 ? -0.581 -20.244 -7.562 1.00 97.88 204 PHE A O 1
ATOM 1569 N N . ASP A 1 205 ? -1.512 -22.099 -8.408 1.00 96.69 205 ASP A N 1
ATOM 1570 C CA . ASP A 1 205 ? -1.924 -21.516 -9.687 1.00 96.69 205 ASP A CA 1
ATOM 1571 C C . ASP A 1 205 ? -2.863 -20.324 -9.479 1.00 96.69 205 ASP A C 1
ATOM 1573 O O . ASP A 1 205 ? -2.655 -19.274 -10.080 1.00 96.69 205 ASP A O 1
ATOM 1577 N N . ALA A 1 206 ? -3.828 -20.438 -8.559 1.00 97.88 206 ALA A N 1
ATOM 1578 C CA . ALA A 1 206 ? -4.705 -19.327 -8.187 1.00 97.88 206 ALA A CA 1
ATOM 1579 C C . ALA A 1 206 ? -3.921 -18.121 -7.636 1.00 97.88 206 ALA A C 1
ATOM 1581 O O . ALA A 1 206 ? -4.248 -16.972 -7.925 1.00 97.88 206 ALA A O 1
ATOM 1582 N N . VAL A 1 207 ? -2.863 -18.356 -6.854 1.00 97.38 207 VAL A N 1
ATOM 1583 C CA . VAL A 1 207 ? -1.990 -17.281 -6.361 1.00 97.38 207 VAL A CA 1
ATOM 1584 C C . VAL A 1 207 ? -1.214 -16.615 -7.504 1.00 97.38 207 VAL A C 1
ATOM 1586 O O . VAL A 1 207 ? -1.125 -15.387 -7.531 1.00 97.38 207 VAL A O 1
ATOM 1589 N N . ILE A 1 208 ? -0.688 -17.390 -8.457 1.00 96.50 208 ILE A N 1
ATOM 1590 C CA . ILE A 1 208 ? 0.011 -16.857 -9.638 1.00 96.50 208 ILE A CA 1
ATOM 1591 C C . ILE A 1 208 ? -0.943 -16.057 -10.536 1.00 96.50 208 ILE A C 1
ATOM 1593 O O . ILE A 1 208 ? -0.573 -14.982 -11.004 1.00 96.50 208 ILE A O 1
ATOM 1597 N N . GLU A 1 209 ? -2.179 -16.526 -10.714 1.00 96.69 209 GLU A N 1
ATOM 1598 C CA . GLU A 1 209 ? -3.243 -15.816 -11.435 1.00 96.69 209 GLU A CA 1
ATOM 1599 C C . GLU A 1 209 ? -3.499 -14.430 -10.819 1.00 96.69 209 GLU A C 1
ATOM 1601 O O . GLU A 1 209 ? -3.475 -13.418 -11.521 1.00 96.69 209 GLU A O 1
ATOM 1606 N N . HIS A 1 210 ? -3.650 -14.352 -9.490 1.00 97.88 210 HIS A N 1
ATOM 1607 C CA . HIS A 1 210 ? -3.844 -13.071 -8.795 1.00 97.88 210 HIS A CA 1
ATOM 1608 C C . HIS A 1 210 ? -2.623 -12.159 -8.852 1.00 97.88 210 HIS A C 1
ATOM 1610 O O . HIS A 1 210 ? -2.785 -10.937 -8.887 1.00 97.88 210 HIS A O 1
ATOM 1616 N N . LEU A 1 211 ? -1.412 -12.722 -8.850 1.00 95.56 211 LEU A N 1
ATOM 1617 C CA . LEU A 1 211 ? -0.188 -11.949 -9.046 1.00 95.56 211 LEU A CA 1
ATOM 1618 C C . LEU A 1 211 ? -0.176 -11.320 -10.444 1.00 95.56 211 LEU A C 1
ATOM 1620 O O . LEU A 1 211 ? -0.025 -10.105 -10.542 1.00 95.56 211 LEU A O 1
ATOM 1624 N N . GLY A 1 212 ? -0.413 -12.108 -11.496 1.00 92.94 212 GLY A N 1
ATOM 1625 C CA . GLY A 1 212 ? -0.494 -11.618 -12.876 1.00 92.94 212 GLY A CA 1
ATOM 1626 C C . GLY A 1 212 ? -1.538 -10.512 -13.036 1.00 92.94 212 GLY A C 1
ATOM 1627 O O . GLY A 1 212 ? -1.198 -9.401 -13.433 1.00 92.94 212 GLY A O 1
ATOM 1628 N N . ALA A 1 213 ? -2.773 -10.762 -12.588 1.00 95.69 213 ALA A N 1
ATOM 1629 C CA . ALA A 1 213 ? -3.861 -9.785 -12.655 1.00 95.69 213 ALA A CA 1
ATOM 1630 C C . ALA A 1 213 ? -3.571 -8.490 -11.870 1.00 95.69 213 ALA A C 1
ATOM 1632 O O . ALA A 1 213 ? -4.068 -7.422 -12.216 1.00 95.69 213 ALA A O 1
ATOM 1633 N N . THR A 1 214 ? -2.787 -8.567 -10.789 1.00 96.69 214 THR A N 1
ATOM 1634 C CA . THR A 1 214 ? -2.361 -7.380 -10.029 1.00 96.69 214 THR A CA 1
ATOM 1635 C C . THR A 1 214 ? -1.344 -6.551 -10.805 1.00 96.69 214 THR A C 1
ATOM 1637 O O . THR A 1 214 ? -1.434 -5.327 -10.817 1.00 96.69 214 THR A O 1
ATOM 1640 N N . LEU A 1 215 ? -0.374 -7.205 -11.446 1.00 93.12 215 LEU A N 1
ATOM 164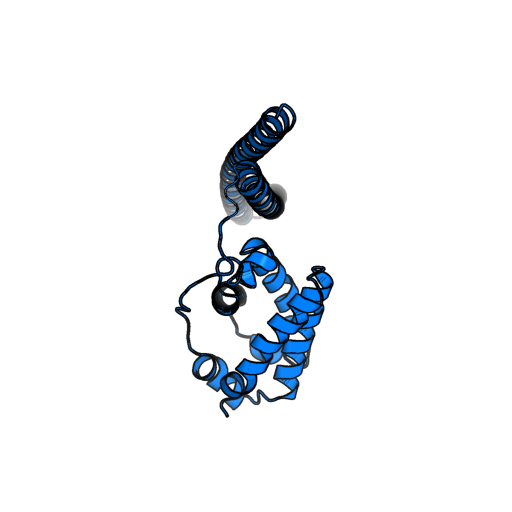1 C CA . LEU A 1 215 ? 0.653 -6.518 -12.226 1.00 93.12 215 LEU A CA 1
ATOM 1642 C C . LEU A 1 215 ? 0.063 -5.880 -13.492 1.00 93.12 215 LEU A C 1
ATOM 1644 O O . LEU A 1 215 ? 0.429 -4.757 -13.830 1.00 93.12 215 LEU A O 1
ATOM 1648 N N . GLU A 1 216 ? -0.897 -6.548 -14.135 1.00 91.94 216 GLU A N 1
ATOM 1649 C CA . GLU A 1 216 ? -1.664 -5.987 -15.254 1.00 91.94 216 GLU A CA 1
ATOM 1650 C C . GLU A 1 216 ? -2.474 -4.753 -14.830 1.00 91.94 216 GLU A C 1
ATOM 1652 O O . GLU A 1 216 ? -2.406 -3.721 -15.493 1.00 91.94 216 GLU A O 1
ATOM 1657 N N . GLU A 1 217 ? -3.183 -4.810 -13.694 1.00 92.38 217 GLU A N 1
ATOM 1658 C CA . GLU A 1 217 ? -3.940 -3.666 -13.151 1.00 92.38 217 GLU A CA 1
ATOM 1659 C C . GLU A 1 217 ? -3.038 -2.458 -12.846 1.00 92.38 217 GLU A C 1
ATOM 1661 O O . GLU A 1 217 ? -3.454 -1.307 -12.977 1.00 92.38 217 GLU A O 1
ATOM 1666 N N . LEU A 1 218 ? -1.780 -2.715 -12.483 1.00 89.31 218 LEU A N 1
ATOM 1667 C CA . LEU A 1 218 ? -0.765 -1.692 -12.244 1.00 89.31 218 LEU A CA 1
ATOM 1668 C C . LEU A 1 218 ? -0.045 -1.214 -13.510 1.00 89.31 218 LEU A C 1
ATOM 1670 O O . LEU A 1 218 ? 0.853 -0.380 -13.407 1.00 89.31 218 LEU A O 1
ATOM 1674 N N . ASN A 1 219 ? -0.443 -1.694 -14.691 1.00 87.25 219 ASN A N 1
ATOM 1675 C CA . ASN A 1 219 ? 0.188 -1.387 -15.975 1.00 87.25 219 ASN A CA 1
ATOM 1676 C C . ASN A 1 219 ? 1.694 -1.708 -15.999 1.00 87.25 219 ASN A C 1
ATOM 1678 O O . ASN A 1 219 ? 2.484 -0.987 -16.614 1.00 87.25 219 ASN A O 1
ATOM 1682 N N . VAL A 1 220 ? 2.108 -2.786 -15.326 1.00 85.94 220 VAL A N 1
ATOM 1683 C CA . VAL A 1 220 ? 3.486 -3.280 -15.424 1.00 85.94 220 VAL A CA 1
ATOM 1684 C C . VAL A 1 220 ? 3.728 -3.790 -16.856 1.00 85.94 220 VAL A C 1
ATOM 1686 O O . VAL A 1 220 ? 2.879 -4.502 -17.394 1.00 85.94 220 VAL A O 1
ATOM 1689 N N . PRO A 1 221 ? 4.864 -3.454 -17.495 1.00 85.00 221 PRO A N 1
ATOM 1690 C CA . PRO A 1 221 ? 5.193 -3.942 -18.834 1.00 85.00 221 PRO A CA 1
ATOM 1691 C C . PRO A 1 221 ? 5.156 -5.474 -18.950 1.00 85.00 221 PRO A C 1
ATOM 1693 O O . PRO A 1 221 ? 5.593 -6.187 -18.048 1.00 85.00 221 PRO A O 1
ATOM 1696 N N . GLY A 1 222 ? 4.646 -5.997 -20.069 1.00 80.88 222 GLY A N 1
ATOM 1697 C CA . GLY A 1 222 ? 4.413 -7.438 -20.238 1.00 80.88 222 GLY A CA 1
ATOM 1698 C C . GLY A 1 222 ? 5.679 -8.304 -20.159 1.00 80.88 222 GLY A C 1
ATOM 1699 O O . GLY A 1 222 ? 5.633 -9.410 -19.628 1.00 80.88 222 GLY A O 1
ATOM 1700 N N . ASP A 1 223 ? 6.819 -7.791 -20.620 1.00 83.69 223 ASP A N 1
ATOM 1701 C CA . ASP A 1 223 ? 8.133 -8.430 -20.479 1.00 83.69 223 ASP A CA 1
ATOM 1702 C C . ASP A 1 223 ? 8.546 -8.569 -19.004 1.00 83.69 223 ASP A C 1
ATOM 1704 O O . ASP A 1 223 ? 9.017 -9.625 -18.579 1.00 83.69 223 ASP A O 1
ATOM 1708 N N . LEU A 1 224 ? 8.287 -7.538 -18.195 1.00 88.19 224 LEU A N 1
ATOM 1709 C CA . LEU A 1 224 ? 8.513 -7.563 -16.750 1.00 88.19 224 LEU A CA 1
ATOM 1710 C C . LEU A 1 224 ? 7.568 -8.532 -16.037 1.00 88.19 224 LEU A C 1
ATOM 1712 O O . LEU A 1 224 ? 8.005 -9.260 -15.146 1.00 88.19 224 LEU A O 1
ATOM 1716 N N . ILE A 1 225 ? 6.296 -8.587 -16.442 1.00 90.00 225 ILE A N 1
ATOM 1717 C CA . ILE A 1 225 ? 5.334 -9.557 -15.898 1.00 90.00 225 ILE A CA 1
ATOM 1718 C C . ILE A 1 225 ? 5.824 -10.986 -16.145 1.00 90.00 225 ILE A C 1
ATOM 1720 O O . ILE A 1 225 ? 5.796 -11.800 -15.223 1.00 90.00 225 ILE A O 1
ATOM 1724 N N . GLN A 1 226 ? 6.314 -11.293 -17.350 1.00 83.12 226 GLN A N 1
ATOM 1725 C CA . GLN A 1 226 ? 6.855 -12.617 -17.671 1.00 83.12 226 GLN A CA 1
ATOM 1726 C C . GLN A 1 226 ? 8.073 -12.973 -16.811 1.00 83.12 226 GLN A C 1
ATOM 1728 O O . GLN A 1 226 ? 8.154 -14.086 -16.287 1.00 83.12 226 GLN A O 1
ATOM 1733 N N . GLU A 1 227 ? 8.995 -12.030 -16.618 1.00 87.25 227 GLU A N 1
ATOM 1734 C CA . GLU A 1 227 ? 10.184 -12.221 -15.783 1.00 87.25 227 GLU A CA 1
ATOM 1735 C C . GLU A 1 227 ? 9.807 -12.482 -14.312 1.00 87.25 227 GLU A C 1
ATOM 1737 O O . GLU A 1 227 ? 10.260 -13.454 -13.700 1.00 87.25 227 GLU A O 1
ATOM 1742 N N . MET A 1 228 ? 8.898 -11.672 -13.759 1.00 91.00 228 MET A N 1
ATOM 1743 C CA . MET A 1 228 ? 8.381 -11.826 -12.395 1.00 91.00 228 MET A CA 1
ATOM 1744 C C . MET A 1 228 ? 7.604 -13.134 -12.212 1.00 91.00 228 MET A C 1
ATOM 1746 O O . MET A 1 228 ? 7.761 -13.807 -11.190 1.00 91.00 228 MET A O 1
ATOM 1750 N N . ALA A 1 229 ? 6.788 -13.514 -13.197 1.00 87.31 229 ALA A N 1
ATOM 1751 C CA . ALA A 1 229 ? 6.054 -14.773 -13.191 1.00 87.31 229 ALA A CA 1
ATOM 1752 C C . ALA A 1 229 ? 7.009 -15.973 -13.205 1.00 87.31 229 ALA A C 1
ATOM 1754 O O . ALA A 1 229 ? 6.785 -16.925 -12.462 1.00 87.31 229 ALA A O 1
ATOM 1755 N N . GLY A 1 230 ? 8.102 -15.913 -13.973 1.00 83.00 230 GLY A N 1
ATOM 1756 C CA . GLY A 1 230 ? 9.146 -16.940 -13.970 1.00 83.00 230 GLY A CA 1
ATOM 1757 C C . GLY A 1 230 ? 9.781 -17.129 -12.590 1.00 83.00 230 GLY A C 1
ATOM 1758 O O . GLY A 1 230 ? 9.891 -18.260 -12.111 1.00 83.00 230 GLY A O 1
ATOM 1759 N N . ILE A 1 231 ? 10.112 -16.029 -11.905 1.00 88.81 231 ILE A N 1
ATOM 1760 C CA . ILE A 1 231 ? 10.630 -16.077 -10.528 1.00 88.81 231 ILE A CA 1
ATOM 1761 C C . ILE A 1 231 ? 9.593 -16.703 -9.594 1.00 88.81 231 ILE A C 1
ATOM 1763 O O . ILE A 1 231 ? 9.914 -17.640 -8.863 1.00 88.81 231 ILE A O 1
ATOM 1767 N N . ALA A 1 232 ? 8.340 -16.247 -9.646 1.00 90.44 232 ALA A N 1
ATOM 1768 C CA . ALA A 1 232 ? 7.277 -16.771 -8.795 1.00 90.44 232 ALA A CA 1
ATOM 1769 C C . ALA A 1 232 ? 7.044 -18.273 -9.029 1.00 90.44 232 ALA A C 1
ATOM 1771 O O . ALA A 1 232 ? 6.999 -19.043 -8.070 1.00 90.44 232 ALA A O 1
ATOM 1772 N N . LEU A 1 233 ? 6.979 -18.715 -10.287 1.00 87.44 233 LEU A N 1
ATOM 1773 C CA . LEU A 1 233 ? 6.800 -20.121 -10.658 1.00 87.44 233 LEU A CA 1
ATOM 1774 C C . LEU A 1 233 ? 7.954 -21.009 -10.181 1.00 87.44 233 LEU A C 1
ATOM 1776 O O . LEU A 1 233 ? 7.702 -22.145 -9.781 1.00 87.44 233 LEU A O 1
ATOM 1780 N N . SER A 1 234 ? 9.189 -20.497 -10.156 1.00 87.81 234 SER A N 1
ATOM 1781 C CA . SER A 1 234 ? 10.348 -21.267 -9.677 1.00 87.81 234 SER A CA 1
ATOM 1782 C C . SER A 1 234 ? 10.257 -21.645 -8.192 1.00 87.81 234 SER A C 1
ATOM 1784 O O . SER A 1 234 ? 10.865 -22.620 -7.761 1.00 87.81 234 SER A O 1
ATOM 1786 N N . THR A 1 235 ? 9.431 -20.939 -7.412 1.00 91.31 235 THR A N 1
ATOM 1787 C CA . THR A 1 235 ? 9.222 -21.225 -5.984 1.00 91.31 235 THR A CA 1
ATOM 1788 C C . THR A 1 235 ? 8.248 -22.369 -5.698 1.00 91.31 235 THR A C 1
ATOM 1790 O O . THR A 1 235 ? 8.074 -22.748 -4.536 1.00 91.31 235 THR A O 1
ATOM 1793 N N . ARG A 1 236 ? 7.594 -22.926 -6.727 1.00 93.88 236 ARG A N 1
ATOM 1794 C CA . ARG A 1 236 ? 6.505 -23.902 -6.573 1.00 93.88 236 ARG A CA 1
ATOM 1795 C C . ARG A 1 236 ? 6.884 -25.084 -5.692 1.00 93.88 236 ARG A C 1
ATOM 1797 O O . ARG A 1 236 ? 6.142 -25.412 -4.769 1.00 93.88 236 ARG A O 1
ATOM 1804 N N . ASP A 1 237 ? 8.028 -25.702 -5.955 1.00 91.50 237 ASP A N 1
ATOM 1805 C CA . ASP A 1 237 ? 8.432 -26.919 -5.248 1.00 91.50 237 ASP A CA 1
ATOM 1806 C C . ASP A 1 237 ? 8.745 -26.638 -3.774 1.00 91.50 237 ASP A C 1
ATOM 1808 O O . ASP A 1 237 ? 8.389 -27.420 -2.890 1.00 91.50 237 ASP A O 1
ATOM 1812 N N . GLU A 1 238 ? 9.319 -25.468 -3.481 1.00 93.62 238 GLU A N 1
ATOM 1813 C CA . GLU A 1 238 ? 9.535 -25.034 -2.105 1.00 93.62 238 GLU A CA 1
ATOM 1814 C C . GLU A 1 238 ? 8.217 -24.760 -1.375 1.00 93.62 238 GLU A C 1
ATOM 1816 O O . GLU A 1 238 ? 8.029 -25.217 -0.249 1.00 93.62 238 GLU A O 1
ATOM 1821 N N . VAL A 1 239 ? 7.279 -24.052 -2.006 1.00 95.88 239 VAL A N 1
ATOM 1822 C CA . VAL A 1 239 ? 5.973 -23.741 -1.404 1.00 95.88 239 VAL A CA 1
ATOM 1823 C C . VAL A 1 239 ? 5.161 -25.015 -1.156 1.00 95.88 239 VAL A C 1
ATOM 1825 O O . VAL A 1 239 ? 4.582 -25.183 -0.081 1.00 95.88 239 VAL A O 1
ATOM 1828 N N . LEU A 1 240 ? 5.159 -25.942 -2.114 1.00 96.31 240 LEU A N 1
ATOM 1829 C CA . LEU A 1 240 ? 4.424 -27.206 -2.029 1.00 96.31 240 LEU A CA 1
ATOM 1830 C C . LEU A 1 240 ? 5.170 -28.306 -1.261 1.00 96.31 240 LEU A C 1
ATOM 1832 O O . LEU A 1 240 ? 4.639 -29.402 -1.116 1.00 96.31 240 LEU A O 1
ATOM 1836 N N . ASN A 1 241 ? 6.355 -28.007 -0.716 1.00 94.81 241 ASN A N 1
ATOM 1837 C CA . ASN A 1 241 ? 7.167 -28.940 0.067 1.00 94.81 241 ASN A CA 1
ATOM 1838 C C . ASN A 1 241 ? 7.457 -30.271 -0.666 1.00 94.81 241 ASN A C 1
ATOM 1840 O O . ASN A 1 241 ? 7.394 -31.337 -0.052 1.00 94.81 241 ASN A O 1
ATOM 1844 N N . ARG A 1 242 ? 7.815 -30.206 -1.955 1.00 92.50 242 ARG A N 1
ATOM 1845 C CA . ARG A 1 242 ? 8.191 -31.369 -2.784 1.00 92.50 242 ARG A CA 1
ATOM 1846 C C . ARG A 1 242 ? 9.622 -31.308 -3.304 1.00 92.50 242 ARG A C 1
ATOM 1848 O O . ARG A 1 242 ? 10.228 -30.214 -3.204 1.00 92.50 242 ARG A O 1
#

pLDDT: mean 87.35, std 12.38, range [39.19, 98.19]

Foldseek 3Di:
DVVLVVLLVVLVVLLVVLVVLVVVLVVLLVVLVVQLVVLVVQLVVLVVQLVVLVVVPPVSPVSNVVSVVSNVVSVVSNVVSVVVNLVSVVVNLVSVVSNVVSVVSNCVSVVVPPPPPPVVPDPFLCVLCSHLSSLLQLLVQLVVQQCVDPVHVVVCPPPPVVVVSVLSSQVVCCLRPVDVDRPDDFLQVVQVVVLVVPDDDVNLVSSLVSSLVSCVVVVPDPVSNVVVSVSSVVCRCSNNVD

Nearest PDB structures (foldseek):
  1s69-assembly1_A  TM=9.840E-01  e=1.579E-09  Synechocystis sp. PCC 6803
  3ja6-assembly1_I  TM=5.285E-01  e=1.007E-04  Escherichia coli
  3ja6-assembly1_H  TM=5.093E-01  e=2.152E-04  Escherichia coli
  3g67-assembly1_A  TM=6.344E-01  e=1.108E-02  Thermotoga maritima
  8c5v-assembly1_I  TM=4.989E-01  e=3.717E-03  Escherichia coli

Solvent-accessible surface area (backbone atoms only — not comparable to full-atom values): 13079 Å² total; per-residue (Å²): 127,73,65,60,61,57,52,51,52,55,44,52,54,51,47,51,54,44,54,50,49,53,52,54,53,48,57,51,53,55,51,39,52,52,49,40,52,52,19,52,50,44,28,50,53,20,49,52,43,33,52,52,16,61,72,50,44,84,82,12,53,70,52,32,53,54,18,49,51,48,27,51,52,18,53,49,50,34,50,53,41,52,54,52,48,56,51,49,48,49,51,51,44,52,45,52,54,50,47,53,53,43,50,55,50,51,37,54,72,68,68,49,68,68,91,41,101,64,70,79,64,61,80,30,58,24,61,76,65,50,32,69,58,41,46,52,54,43,52,54,52,28,51,55,51,46,62,69,34,82,88,50,26,76,85,47,76,88,54,61,62,70,63,49,50,54,52,48,45,52,46,52,33,24,78,27,58,66,36,99,67,71,95,67,75,56,54,36,74,69,26,45,69,46,36,79,70,66,53,47,69,74,48,53,51,52,51,51,51,38,49,53,57,34,39,55,76,68,66,53,56,68,71,57,50,53,54,53,48,52,58,59,57,70,44,47,43,40,43,58,68,101

Radius of gyration: 24.56 Å; Cα contacts (8 Å, |Δi|>4): 182; chains: 1; bounding box: 63×57×63 Å

Mean predicted aligned error: 14.57 Å

Secondary structure (DSSP, 8-state):
-HHHHHHHHHHHHHHHHHHHHHHHHHHHHHHHHHHHHHHHHHHHHHHHHHHHHHHTGGGGHHHHHHHHHHHHHHHHHHHHHHHHHHHHHHHHHHHHHHHHHHHHHHHHHTT-----TTT-S---HHHHTTHHHHHHHHHHHHHHHHHH-TTTGGGGTTS-HHHHHHHHHHHHHHHTTSSS---S--HHHHHHHHHHTT--HHHHHHHHHHHHHHHHHTT--HHHHHHHHHHHHHTHHHHTT-

Sequence (242 aa):
MSIDRHFISGIEETSHSIDELEGQLGSINDTLKIIDAVSKQTNLLALNATIEAARAGEAGKGFAVVANEVKELAKESARAAEEIKNKIDSIKGVANQARHSVQQLLDRANGRDNASTGAAAQRSIFERIGGRPAVDVAVEIFYKKVLADNRINRFFKTTDMNGQRRKMKTFLTFAFGGAPNYPGKNLREAHKKMVEAGLNDSHFDAVIEHLGATLEELNVPGDLIQEMAGIALSTRDEVLNR